Protein AF-A0A5N5KFZ5-F1 (afdb_monomer_lite)

Radius of gyration: 27.29 Å; chains: 1; bounding box: 68×42×76 Å

Secondary structure (DSSP, 8-state):
--SSSSTTSS-----GGG--TTS-----TT-EEE-----GGGTT-EEEEEEHHHH--SSTTHHHHHHHHHHHHHHHT-SEEEEEE-GGGT-B-------HHHHHHHHHHHHHHHHHHTTTT-TTEEEEEEES-GGGB-TTTTSTTSS---B--PPPPHHHHHHHHHHHHTTS-B-TT--HHHHHHHSTT--HHHHHHHHHHHHHHHHHTT-SSB-HHHHHHHT--S-SS-EEEEEEE--TT-SS-SEEEEEETTSEEEEEETTTTEEEEEEE--SS-EEEEEE-TTSSEEEEEETTTEEEEEETTTTEEEEEEE-SS---EEEE-TTSSEEEEEETTEEEEEETTT--EEEEEE-SS---EEEE-SS-EEEE-

Foldseek 3Di:
DPPPVVVPVPDPDDDPPPDDVPNDDDDDDQKWKQFPDDDPVCPVAAEAEAELQVLQDPDACSSLVVLVVSLVVCVVRWLYEYEYEAVVSLFFDDDPDPDPSVVRSPVNVVSNLVSQQVCLPPPSYHYMYMHNCPPGGDCSCDDPSHSPGIGGDDADDLVRLLVLLVVLCVVAAEDPPADSSVLSVVLPSDHSVLSNQLNVQQRVVCVLVVHRYRYNVSSVQSNPPQDPADWQEKDFADQPVDPDTQWIWTFGQCQKIWIFGVVVTGTDDIERWDNGGWQYKEAANVNQKMWTFGPNQKIWMAGPVVRYTPDIDHNVAGWNYKYAAPVNQWIWIFGFQKIFIAGNPPRHTPDMDGHPHGFPDWAHDPVDIDTDD

Organism: NCBI:txid2182728

pLDDT: mean 78.28, std 18.49, range [23.2, 96.44]

InterPro domains:
  IPR001680 WD40 repeat [PF00400] (223-261)
  IPR001680 WD40 repeat [SM00320] (217-261)
  IPR001680 WD40 repeat [SM00320] (264-303)
  IPR003959 ATPase, AAA-type, core [PF00004] (46-154)
  IPR003960 ATPase, AAA-type, conserved site [PS00674] (125-143)
  IPR015943 WD40/YVTN repeat-like-containing domain superfamily [G3DSA:2.130.10.10] (219-368)
  IPR027417 P-loop containing nucleoside triphosphate hydrolase [G3DSA:3.40.50.300] (34-156)
  IPR027417 P-loop containing nucleoside triphosphate hydrolase [SSF52540] (45-220)
  IPR036322 WD40-repeat-containing domain superfamily [SSF50978] (220-362)
  IPR041569 AAA ATPase, AAA+ lid domain [PF17862] (177-221)
  IPR050221 26S Proteasome Regulatory ATPase [PTHR23073] (45-222)

Sequence (373 aa):
MTSRLEKLKHNSKAESDQLKPGDLVGVSKDSYLILDTMPSEYDSCSTLKLAGPQLVQMFIGGGAKLVRDAFLLAKEKSPCIIFIDEIDAIGTKRFDSEVSGDREVQRTMLELLNQLDGFSSDDRIKVIAATNRADILDPALMRSGRLDRKIEFPHPSEEARARILQIHSRKMNVHPDVNFEELARSTDDFNGAQLKAVCVEAGMLALRRDATEVNHEDFNEGSLHQHTSSVTAVTFFTPPSLSFPRNLLSASADGSVCIFDTDPFVHLKTVLVHKKAVNDLSVHQSGKLALTVGRDECLAMLNLVRGRRSFYCRLGKEASLVKFDLGGERFFMVTEEKVGVHEAEDAKLVTEFECQKRVLSAAPGEVSFLLLS

Structure (mmCIF, N/CA/C/O backbone):
data_AF-A0A5N5KFZ5-F1
#
_entry.id   AF-A0A5N5KFZ5-F1
#
loop_
_atom_site.group_PDB
_atom_site.id
_atom_site.type_symbol
_atom_site.label_atom_id
_atom_site.label_alt_id
_atom_site.label_comp_id
_atom_site.label_asym_id
_atom_site.label_entity_id
_atom_site.label_seq_id
_atom_site.pdbx_PDB_ins_code
_atom_site.Cartn_x
_atom_site.Cartn_y
_atom_site.Cartn_z
_atom_site.occupancy
_atom_site.B_iso_or_equiv
_atom_site.auth_seq_id
_atom_site.auth_comp_id
_atom_site.auth_asym_id
_atom_site.auth_atom_id
_atom_site.pdbx_PDB_model_num
ATOM 1 N N . MET A 1 1 ? -33.120 -13.155 35.658 1.00 31.42 1 MET A N 1
ATOM 2 C CA . MET A 1 1 ? -32.272 -11.945 35.562 1.00 31.42 1 MET A CA 1
ATOM 3 C C . MET A 1 1 ? -30.818 -12.177 35.999 1.00 31.42 1 MET A C 1
ATOM 5 O O . MET A 1 1 ? -30.009 -11.282 35.836 1.00 31.42 1 MET A O 1
ATOM 9 N N . THR A 1 2 ? -30.446 -13.387 36.440 1.00 25.61 2 THR A N 1
ATOM 10 C CA . THR A 1 2 ? -29.075 -13.733 36.877 1.00 25.61 2 THR A CA 1
ATOM 11 C C . THR A 1 2 ? -28.367 -14.796 36.022 1.00 25.61 2 THR A C 1
ATOM 13 O O . THR A 1 2 ? -27.173 -14.978 36.186 1.00 25.61 2 THR A O 1
ATOM 16 N N . SER A 1 3 ? -29.026 -15.452 35.054 1.00 23.20 3 SER A N 1
ATOM 17 C CA . SER A 1 3 ? -28.402 -16.548 34.276 1.00 23.20 3 SER A CA 1
ATOM 18 C C . SER A 1 3 ? -27.878 -16.168 32.880 1.00 23.20 3 SER A C 1
ATOM 20 O O . SER A 1 3 ? -27.339 -17.015 32.173 1.00 23.20 3 SER A O 1
ATOM 22 N N . ARG A 1 4 ? -28.030 -14.906 32.449 1.00 24.66 4 ARG A N 1
ATOM 23 C CA . ARG A 1 4 ? -27.513 -14.423 31.148 1.00 24.66 4 ARG A CA 1
ATOM 24 C C . ARG A 1 4 ? -26.146 -13.734 31.247 1.00 24.66 4 ARG A C 1
ATOM 26 O O . ARG A 1 4 ? -25.457 -13.645 30.240 1.00 24.66 4 ARG A O 1
ATOM 33 N N . LEU A 1 5 ? -25.741 -13.321 32.450 1.00 25.48 5 LEU A N 1
ATOM 34 C CA . LEU A 1 5 ? -24.479 -12.617 32.719 1.00 25.48 5 LEU A CA 1
ATOM 35 C C . LEU A 1 5 ? -23.248 -13.541 32.779 1.00 25.48 5 LEU A C 1
ATOM 37 O O . LEU A 1 5 ? -22.129 -13.068 32.616 1.00 25.48 5 LEU A O 1
ATOM 41 N N . GLU A 1 6 ? -23.422 -14.856 32.938 1.00 24.70 6 GLU A N 1
ATOM 42 C CA . GLU A 1 6 ? -22.290 -15.799 32.935 1.00 24.70 6 GLU A CA 1
ATOM 43 C C . GLU A 1 6 ? -21.834 -16.221 31.532 1.00 24.70 6 GLU A C 1
ATOM 45 O O . GLU A 1 6 ? -20.676 -16.589 31.355 1.00 24.70 6 GLU A O 1
ATOM 50 N N . LYS A 1 7 ? -22.684 -16.108 30.502 1.00 24.28 7 LYS A N 1
ATOM 51 C CA . LYS A 1 7 ? -22.336 -16.587 29.150 1.00 24.28 7 LYS A CA 1
ATOM 52 C C . LYS A 1 7 ? -21.391 -15.671 28.366 1.00 24.28 7 LYS A C 1
ATOM 54 O O . LYS A 1 7 ? -20.809 -16.119 27.387 1.00 24.28 7 LYS A O 1
ATOM 59 N N . LEU A 1 8 ? -21.190 -14.426 28.798 1.00 29.47 8 LEU A N 1
ATOM 60 C CA . LEU A 1 8 ? -20.321 -13.460 28.107 1.00 29.47 8 LEU A CA 1
ATOM 61 C C . LEU A 1 8 ? -18.900 -13.374 28.683 1.00 29.47 8 LEU A C 1
ATOM 63 O O . LEU A 1 8 ? -18.047 -12.716 28.100 1.00 29.47 8 LEU A O 1
ATOM 67 N N . LYS A 1 9 ? -18.598 -14.089 29.776 1.00 26.28 9 LYS A N 1
ATOM 68 C CA . LYS A 1 9 ? -17.233 -14.156 30.327 1.00 26.28 9 LYS A CA 1
ATOM 69 C C . LYS A 1 9 ? -16.280 -15.055 29.522 1.00 26.28 9 LYS A C 1
ATOM 71 O O . LYS A 1 9 ? -15.102 -15.101 29.868 1.00 26.28 9 LYS A O 1
ATOM 76 N N . HIS A 1 10 ? -16.745 -15.782 28.497 1.00 25.95 10 HIS A N 1
ATOM 77 C CA . HIS A 1 10 ? -15.963 -16.857 27.854 1.00 25.95 10 HIS A CA 1
ATOM 78 C C . HIS A 1 10 ? -15.874 -16.854 26.317 1.00 25.95 10 HIS A C 1
ATOM 80 O O . HIS A 1 10 ? -15.246 -17.760 25.782 1.00 25.95 10 HIS A O 1
ATOM 86 N N . ASN A 1 11 ? -16.391 -15.854 25.590 1.00 25.83 11 ASN A N 1
ATOM 87 C CA . ASN A 1 11 ? -16.228 -15.810 24.127 1.00 25.83 11 ASN A CA 1
ATOM 88 C C . ASN A 1 11 ? -15.327 -14.654 23.679 1.00 25.83 11 ASN A C 1
ATOM 90 O O . ASN A 1 11 ? -15.769 -13.532 23.465 1.00 25.83 11 ASN A O 1
ATOM 94 N N . SER A 1 12 ? -14.044 -14.964 23.500 1.00 31.03 12 SER A N 1
ATOM 95 C CA . SER A 1 12 ? -12.996 -14.114 22.919 1.00 31.03 12 SER A CA 1
ATOM 96 C C . SER A 1 12 ? -13.026 -14.056 21.381 1.00 31.03 12 SER A C 1
ATOM 98 O O . SER A 1 12 ? -11.994 -13.873 20.741 1.00 31.03 12 SER A O 1
ATOM 100 N N . LYS A 1 13 ? -14.202 -14.195 20.764 1.00 30.48 13 LYS A N 1
ATOM 101 C CA . LYS A 1 13 ? -14.414 -13.999 19.325 1.00 30.48 13 LYS A CA 1
ATOM 102 C C . LYS A 1 13 ? -15.769 -13.334 19.128 1.00 30.48 13 LYS A C 1
ATOM 104 O O . LYS A 1 13 ? -16.797 -13.959 19.371 1.00 30.48 13 LYS A O 1
ATOM 109 N N . ALA A 1 14 ? -15.770 -12.071 18.716 1.00 33.47 14 ALA A N 1
ATOM 110 C CA . ALA A 1 14 ? -16.964 -11.476 18.135 1.00 33.47 14 ALA A CA 1
ATOM 111 C C . ALA A 1 14 ? -17.195 -12.154 16.774 1.00 33.47 14 ALA A C 1
ATOM 113 O O . ALA A 1 14 ? -16.290 -12.178 15.939 1.00 33.47 14 ALA A O 1
ATOM 114 N N . GLU A 1 15 ? -18.362 -12.763 16.571 1.00 31.03 15 GLU A N 1
ATOM 115 C CA . GLU A 1 15 ? -18.743 -13.317 15.271 1.00 31.03 15 GLU A CA 1
ATOM 116 C C . GLU A 1 15 ? -19.028 -12.169 14.293 1.00 31.03 15 GLU A C 1
ATOM 118 O O . GLU A 1 15 ? -19.763 -11.231 14.600 1.00 31.03 15 GLU A O 1
ATOM 123 N N . SER A 1 16 ? -18.426 -12.255 13.105 1.00 37.56 16 SER A N 1
ATOM 124 C CA . SER A 1 16 ? -18.383 -11.222 12.058 1.00 37.56 16 SER A CA 1
ATOM 125 C C . SER A 1 16 ? -19.740 -10.771 11.509 1.00 37.56 16 SER A C 1
ATOM 127 O O . SER A 1 16 ? -19.810 -9.775 10.794 1.00 37.56 16 SER A O 1
ATOM 129 N N . ASP A 1 17 ? -20.812 -11.499 11.808 1.00 32.53 17 ASP A N 1
ATOM 130 C CA . ASP A 1 17 ? -22.103 -11.375 11.121 1.00 32.53 17 ASP A CA 1
ATOM 131 C C . ASP A 1 17 ? -23.036 -10.323 11.747 1.00 32.53 17 ASP A C 1
ATOM 133 O O . ASP A 1 17 ? -24.179 -10.169 11.321 1.00 32.53 17 ASP A O 1
ATOM 137 N N . GLN A 1 18 ? -22.556 -9.574 12.745 1.00 35.31 18 GLN A N 1
ATOM 138 C CA . GLN A 1 18 ? -23.347 -8.574 13.476 1.00 35.31 18 GLN A CA 1
ATOM 139 C C . GLN A 1 18 ? -22.927 -7.115 13.227 1.00 35.31 18 GLN A C 1
ATOM 141 O O . GLN A 1 18 ? -23.526 -6.214 13.808 1.00 35.31 18 GLN A O 1
ATOM 146 N N . LEU A 1 19 ? -21.938 -6.857 12.365 1.00 36.22 19 LEU A N 1
ATOM 147 C CA . LEU A 1 19 ? -21.456 -5.498 12.080 1.00 36.22 19 LEU A CA 1
ATOM 148 C C . LEU A 1 19 ? -22.312 -4.811 11.002 1.00 36.22 19 LEU A C 1
ATOM 150 O O . LEU A 1 19 ? -22.473 -5.347 9.901 1.00 36.22 19 LEU A O 1
ATOM 154 N N . LYS A 1 20 ? -22.835 -3.607 11.282 1.00 30.42 20 LYS A N 1
ATOM 155 C CA . LYS A 1 20 ? -23.528 -2.771 10.287 1.00 30.42 20 LYS A CA 1
ATOM 156 C C . LYS A 1 20 ? -22.581 -1.717 9.690 1.00 30.42 20 LYS A C 1
ATOM 158 O O . LYS A 1 20 ? -21.599 -1.323 10.322 1.00 30.42 20 LYS A O 1
ATOM 163 N N . PRO A 1 21 ? -22.853 -1.217 8.467 1.00 28.95 21 PRO A N 1
ATOM 164 C CA . PRO A 1 21 ? -22.094 -0.107 7.893 1.00 28.95 21 PRO A CA 1
ATOM 165 C C . PRO A 1 21 ? -22.248 1.157 8.758 1.00 28.95 21 PRO A C 1
ATOM 167 O O . PRO A 1 21 ? -23.300 1.789 8.736 1.00 28.95 21 PRO A O 1
ATOM 170 N N . GLY A 1 22 ? -21.204 1.504 9.516 1.00 33.66 22 GLY A N 1
ATOM 171 C CA . GLY A 1 22 ? -21.198 2.613 10.482 1.00 33.66 22 GLY A CA 1
ATOM 172 C C . GLY A 1 22 ? -20.482 2.281 11.797 1.00 33.66 22 GLY A C 1
ATOM 173 O O . GLY A 1 22 ? -19.905 3.175 12.411 1.00 33.66 22 GLY A O 1
ATOM 174 N N . ASP A 1 23 ? -20.400 0.998 12.157 1.00 34.94 23 ASP A N 1
ATOM 175 C CA . ASP A 1 23 ? -19.977 0.529 13.489 1.00 34.94 23 ASP A CA 1
ATOM 176 C C . ASP A 1 23 ? -18.445 0.440 13.677 1.00 34.94 23 ASP A C 1
ATOM 178 O O . ASP A 1 23 ? -17.953 -0.482 14.311 1.00 34.94 23 ASP A O 1
ATOM 182 N N . LEU A 1 24 ? -17.687 1.419 13.163 1.00 31.41 24 LEU A N 1
ATOM 183 C CA . LEU A 1 24 ? -16.210 1.486 13.059 1.00 31.41 24 LEU A CA 1
ATOM 184 C C . LEU A 1 24 ? -15.642 0.846 11.785 1.00 31.41 24 LEU A C 1
ATOM 186 O O . LEU A 1 24 ? -15.171 -0.287 11.759 1.00 31.41 24 LEU A O 1
ATOM 190 N N . VAL A 1 25 ? -15.585 1.652 10.723 1.00 27.64 25 VAL A N 1
ATOM 191 C CA . VAL A 1 25 ? -14.731 1.389 9.558 1.00 27.64 25 VAL A CA 1
ATOM 192 C C . VAL A 1 25 ? -13.484 2.264 9.678 1.00 27.64 25 VAL A C 1
ATOM 194 O O . VAL A 1 25 ? -13.415 3.360 9.127 1.00 27.64 25 VAL A O 1
ATOM 197 N N . GLY A 1 26 ? -12.504 1.790 10.444 1.00 30.48 26 GLY A N 1
ATOM 198 C CA . GLY A 1 26 ? -11.130 2.275 10.364 1.00 30.48 26 GLY A CA 1
ATOM 199 C C . GLY A 1 26 ? -10.380 1.424 9.347 1.00 30.48 26 GLY A C 1
ATOM 200 O O . GLY A 1 26 ? -10.061 0.277 9.635 1.00 30.48 26 GLY A O 1
ATOM 201 N N . VAL A 1 27 ? -10.131 1.955 8.148 1.00 26.75 27 VAL A N 1
ATOM 202 C CA . VAL A 1 27 ? -9.209 1.330 7.190 1.00 26.75 27 VAL A CA 1
ATOM 203 C C . VAL A 1 27 ? -7.861 2.018 7.364 1.00 26.75 27 VAL A C 1
ATOM 205 O O . VAL A 1 27 ? -7.577 3.008 6.695 1.00 26.75 27 VAL A O 1
ATOM 208 N N . SER A 1 28 ? -7.056 1.529 8.302 1.00 30.75 28 SER A N 1
ATOM 209 C CA . SER A 1 28 ? -5.622 1.809 8.326 1.00 30.75 28 SER A CA 1
ATOM 210 C C . SER A 1 28 ? -4.888 0.536 7.916 1.00 30.75 28 SER A C 1
ATOM 212 O O . SER A 1 28 ? -5.302 -0.578 8.243 1.00 30.75 28 SER A O 1
ATOM 214 N N . LYS A 1 29 ? -3.841 0.714 7.107 1.00 40.47 29 LYS A N 1
ATOM 215 C CA . LYS A 1 29 ? -2.905 -0.350 6.748 1.00 40.47 29 LYS A CA 1
ATOM 216 C C . LYS A 1 29 ? -2.255 -0.820 8.055 1.00 40.47 29 LYS A C 1
ATOM 218 O O . LYS A 1 29 ? -1.574 -0.034 8.698 1.00 40.47 29 LYS A O 1
ATOM 223 N N . ASP A 1 30 ? -2.515 -2.068 8.430 1.00 36.97 30 ASP A N 1
ATOM 224 C CA . ASP A 1 30 ? -1.865 -2.795 9.531 1.00 36.97 30 ASP A CA 1
ATOM 225 C C . ASP A 1 30 ? -2.147 -2.302 10.970 1.00 36.97 30 ASP A C 1
ATOM 227 O O . ASP A 1 30 ? -1.285 -2.394 11.844 1.00 36.97 30 ASP A O 1
ATOM 231 N N . SER A 1 31 ? -3.357 -1.811 11.262 1.00 37.62 31 SER A N 1
ATOM 232 C CA . SER A 1 31 ? -3.692 -1.253 12.591 1.00 37.62 31 SER A CA 1
ATOM 233 C C . SER A 1 31 ? -4.362 -2.224 13.568 1.00 37.62 31 SER A C 1
ATOM 235 O O . SER A 1 31 ? -5.426 -2.768 13.283 1.00 37.62 31 SER A O 1
ATOM 237 N N . TYR A 1 32 ? -3.815 -2.295 14.783 1.00 36.25 32 TYR A N 1
ATOM 238 C CA . TYR A 1 32 ? -4.439 -2.816 16.004 1.00 36.25 32 TYR A CA 1
ATOM 239 C C . TYR A 1 32 ? -5.509 -1.831 16.524 1.00 36.25 32 TYR A C 1
ATOM 241 O O . TYR A 1 32 ? -5.258 -0.624 16.560 1.00 36.25 32 TYR A O 1
ATOM 249 N N . LEU A 1 33 ? -6.667 -2.319 16.994 1.00 41.47 33 LEU A N 1
ATOM 250 C CA . LEU A 1 33 ? -7.695 -1.516 17.683 1.00 41.47 33 LEU A CA 1
ATOM 251 C C . LEU A 1 33 ? -7.737 -1.960 19.146 1.00 41.47 33 LEU A C 1
ATOM 253 O O . LEU A 1 33 ? -7.986 -3.115 19.451 1.00 41.47 33 LEU A O 1
ATOM 257 N N . ILE A 1 34 ? -7.511 -1.072 20.094 1.00 34.31 34 ILE A N 1
ATOM 258 C CA . ILE A 1 34 ? -7.582 -1.407 21.520 1.00 34.31 34 ILE A CA 1
ATOM 259 C C . ILE A 1 34 ? -8.971 -0.956 22.004 1.00 34.31 34 ILE A C 1
ATOM 261 O O . ILE A 1 34 ? -9.228 0.246 22.065 1.00 34.31 34 ILE A O 1
ATOM 265 N N . LEU A 1 35 ? -9.895 -1.899 22.268 1.00 40.53 35 LEU A N 1
ATOM 266 C CA . LEU A 1 35 ? -11.286 -1.609 22.683 1.00 40.53 35 LEU A CA 1
ATOM 267 C C . LEU A 1 35 ? -11.603 -2.119 24.091 1.00 40.53 35 LEU A C 1
ATOM 269 O O . LEU A 1 35 ? -11.567 -3.324 24.315 1.00 40.53 35 LEU A O 1
ATOM 273 N N . ASP A 1 36 ? -12.110 -1.251 24.970 1.00 34.75 36 ASP A N 1
ATOM 274 C CA . ASP A 1 36 ? -12.673 -1.614 26.287 1.00 34.75 36 ASP A CA 1
ATOM 275 C C . ASP A 1 36 ? -14.155 -2.084 26.251 1.00 34.75 36 ASP A C 1
ATOM 277 O O . ASP A 1 36 ? -14.854 -2.049 27.257 1.00 34.75 36 ASP A O 1
ATOM 281 N N . THR A 1 37 ? -14.654 -2.597 25.115 1.00 35.22 37 THR A N 1
ATOM 282 C CA . THR A 1 37 ? -16.064 -3.009 24.855 1.00 35.22 37 THR A CA 1
ATOM 283 C C . THR A 1 37 ? -17.119 -1.887 24.890 1.00 35.22 37 THR A C 1
ATOM 285 O O . THR A 1 37 ? -17.134 -1.048 25.784 1.00 35.22 37 THR A O 1
ATOM 288 N N . MET A 1 38 ? -18.066 -1.901 23.937 1.00 39.53 38 MET A N 1
ATOM 289 C CA . MET A 1 38 ? -19.244 -1.019 23.962 1.00 39.53 38 MET A CA 1
ATOM 290 C C . MET A 1 38 ? -20.560 -1.809 23.887 1.00 39.53 38 MET A C 1
ATOM 292 O O . MET A 1 38 ? -20.770 -2.554 22.930 1.00 39.53 38 MET A O 1
ATOM 296 N N . PRO A 1 39 ? -21.451 -1.655 24.882 1.00 42.44 39 PRO A N 1
ATOM 297 C CA . PRO A 1 39 ? -22.847 -2.081 24.804 1.00 42.44 39 PRO A CA 1
ATOM 298 C C . PRO A 1 39 ? -23.654 -1.289 23.764 1.00 42.44 39 PRO A C 1
ATOM 300 O O . PRO A 1 39 ? -23.315 -0.159 23.417 1.00 42.44 39 PRO A O 1
ATOM 303 N N . SER A 1 40 ? -24.801 -1.841 23.358 1.00 45.78 40 SER A N 1
ATOM 304 C CA . SER A 1 40 ? -25.786 -1.232 22.443 1.00 45.78 40 SER A CA 1
ATOM 305 C C . SER A 1 40 ? -26.385 0.103 22.918 1.00 45.78 40 SER A C 1
ATOM 307 O O . SER A 1 40 ? -27.103 0.758 22.174 1.00 45.78 40 SER A O 1
ATOM 309 N N . GLU A 1 41 ? -26.103 0.517 24.152 1.00 48.38 41 GLU A N 1
ATOM 310 C CA . GLU A 1 41 ? -26.528 1.799 24.728 1.00 48.38 41 GLU A CA 1
ATOM 311 C C . GLU A 1 41 ? -25.690 2.997 24.231 1.00 48.38 41 GLU A C 1
ATOM 313 O O . GLU A 1 41 ? -26.067 4.143 24.464 1.00 48.38 41 GLU A O 1
ATOM 318 N N . TYR A 1 42 ? -24.571 2.750 23.534 1.00 50.44 42 TYR A N 1
ATOM 319 C CA . TYR A 1 42 ? -23.627 3.780 23.075 1.00 50.44 42 TYR A CA 1
ATOM 320 C C . TYR A 1 42 ? -23.785 4.200 21.599 1.00 50.44 42 TYR A C 1
ATOM 322 O O . TYR A 1 42 ? -22.998 5.012 21.118 1.00 50.44 42 TYR A O 1
ATOM 330 N N . ASP A 1 43 ? -24.816 3.724 20.892 1.00 46.97 43 ASP A N 1
ATOM 331 C CA . ASP A 1 43 ? -25.087 4.064 19.477 1.00 46.97 43 ASP A CA 1
ATOM 332 C C . ASP A 1 43 ? -25.439 5.564 19.277 1.00 46.97 43 ASP A C 1
ATOM 334 O O . ASP A 1 43 ? -25.294 6.129 18.197 1.00 46.97 43 ASP A O 1
ATOM 338 N N . SER A 1 44 ? -25.853 6.254 20.350 1.00 54.91 44 SER A N 1
ATOM 339 C CA . SER A 1 44 ? -26.172 7.695 20.376 1.00 54.91 44 SER A CA 1
ATOM 340 C C . SER A 1 44 ? -25.147 8.553 21.138 1.00 54.91 44 SER A C 1
ATOM 342 O O . SER A 1 44 ? -25.464 9.657 21.584 1.00 54.91 44 SER A O 1
ATOM 344 N N . CYS A 1 45 ? -23.939 8.034 21.359 1.00 65.69 45 CYS A N 1
ATOM 345 C CA . CYS A 1 45 ? -22.885 8.667 22.150 1.00 65.69 45 CYS A CA 1
ATOM 346 C C . CYS A 1 45 ? -22.097 9.711 21.336 1.00 65.69 45 CYS A C 1
ATOM 348 O O . CYS A 1 45 ? -21.839 9.521 20.147 1.00 65.69 45 CYS A O 1
ATOM 350 N N . SER A 1 46 ? -21.669 10.811 21.966 1.00 74.81 46 SER A N 1
ATOM 351 C CA . SER A 1 46 ? -20.794 11.780 21.291 1.00 74.81 46 SER A CA 1
ATOM 352 C C . SER A 1 46 ? -19.410 11.172 21.054 1.00 74.81 46 SER A C 1
ATOM 354 O O . SER A 1 46 ? -18.800 10.630 21.970 1.00 74.81 46 SER A O 1
ATOM 356 N N . THR A 1 47 ? -18.875 11.291 19.839 1.00 78.56 47 THR A N 1
ATOM 357 C CA . THR A 1 47 ? -17.522 10.815 19.509 1.00 78.56 47 THR A CA 1
ATOM 358 C C . THR A 1 47 ? -16.559 11.984 19.333 1.00 78.56 47 THR A C 1
ATOM 360 O O . THR A 1 47 ? -16.805 12.875 18.516 1.00 78.56 47 THR A O 1
ATOM 363 N N . LEU A 1 48 ? -15.437 11.966 20.048 1.00 84.50 48 LEU A N 1
ATOM 364 C CA . LEU A 1 48 ? -14.325 12.897 19.870 1.00 84.50 48 LEU A CA 1
ATOM 365 C C . LEU A 1 48 ? -13.151 12.161 19.228 1.00 84.50 48 LEU A C 1
ATOM 367 O O . LEU A 1 48 ? -12.650 11.191 19.789 1.00 84.50 48 LEU A O 1
ATOM 371 N N . LYS A 1 49 ? -12.705 12.626 18.058 1.00 85.31 49 LYS A N 1
ATOM 372 C CA . LYS A 1 49 ? -11.545 12.064 17.358 1.00 85.31 49 LYS A CA 1
ATOM 373 C C . LYS A 1 49 ? -10.306 12.923 17.607 1.00 85.31 49 LYS A C 1
ATOM 375 O O . LYS A 1 49 ? -10.339 14.130 17.386 1.00 85.31 49 LYS A O 1
ATOM 380 N N . LEU A 1 50 ? -9.218 12.279 18.009 1.00 85.94 50 LEU A N 1
ATOM 381 C CA . LEU A 1 50 ? -7.877 12.841 18.123 1.00 85.94 50 LEU A CA 1
ATOM 382 C C . LEU A 1 50 ? -6.939 12.038 17.223 1.00 85.94 50 LEU A C 1
ATOM 384 O O . LEU A 1 50 ? -6.942 10.813 17.270 1.00 85.94 50 LEU A O 1
ATOM 388 N N . ALA A 1 51 ? -6.130 12.711 16.411 1.00 86.25 51 ALA A N 1
ATOM 389 C CA . ALA A 1 51 ? -5.052 12.053 15.679 1.00 86.25 51 ALA A CA 1
ATOM 390 C C . ALA A 1 51 ? -3.733 12.255 16.434 1.00 86.25 51 ALA A C 1
ATOM 392 O O . ALA A 1 51 ? -3.376 13.388 16.757 1.00 86.25 51 ALA A O 1
ATOM 393 N N . GLY A 1 52 ? -2.995 11.178 16.693 1.00 85.56 52 GLY A N 1
ATOM 394 C CA . GLY A 1 52 ? -1.703 11.190 17.376 1.00 85.56 52 GLY A CA 1
ATOM 395 C C . GLY A 1 52 ? -0.718 12.214 16.801 1.00 85.56 52 GLY A C 1
ATOM 396 O O . GLY A 1 52 ? -0.186 13.010 17.576 1.00 85.56 52 GLY A O 1
ATOM 397 N N . PRO A 1 53 ? -0.542 12.316 15.468 1.00 86.31 53 PRO A N 1
ATOM 398 C CA . PRO A 1 53 ? 0.320 13.336 14.870 1.00 86.31 53 PRO A CA 1
ATOM 399 C C . PRO A 1 53 ? -0.087 14.779 15.189 1.00 86.31 53 PRO A C 1
ATOM 401 O O . PRO A 1 53 ? 0.771 15.651 15.255 1.00 86.31 53 PRO A O 1
ATOM 404 N N . GLN A 1 54 ? -1.375 15.057 15.425 1.00 86.06 54 GLN A N 1
ATOM 405 C CA . GLN A 1 54 ? -1.833 16.404 15.798 1.00 86.06 54 GLN A CA 1
ATOM 406 C C . GLN A 1 54 ? -1.418 16.784 17.225 1.00 86.06 54 GLN A C 1
ATOM 408 O O . GLN A 1 54 ? -1.344 17.970 17.552 1.00 86.06 54 GLN A O 1
ATOM 413 N N . LEU A 1 55 ? -1.133 15.795 18.072 1.00 85.44 55 LEU A N 1
ATOM 414 C CA . LEU A 1 55 ? -0.667 16.002 19.441 1.00 85.44 55 LEU A CA 1
ATOM 415 C C . LEU A 1 55 ? 0.833 16.334 19.499 1.00 85.44 55 LEU A C 1
ATOM 417 O O . LEU A 1 55 ? 1.305 16.837 20.519 1.00 85.44 55 LEU A O 1
ATOM 421 N N . VAL A 1 56 ? 1.572 16.122 18.405 1.00 85.06 56 VAL A N 1
ATOM 422 C CA . VAL A 1 56 ? 2.978 16.517 18.269 1.00 85.06 56 VAL A CA 1
ATOM 423 C C . VAL A 1 56 ? 3.043 18.002 17.900 1.00 85.06 56 VAL A C 1
ATOM 425 O O . VAL A 1 56 ? 2.733 18.398 16.779 1.00 85.06 56 VAL A O 1
ATOM 428 N N . GLN A 1 57 ? 3.425 18.848 18.858 1.00 81.06 57 GLN A N 1
ATOM 429 C CA . GLN A 1 57 ? 3.469 20.306 18.702 1.00 81.06 57 GLN A CA 1
ATOM 430 C C . GLN A 1 57 ? 4.887 20.846 18.907 1.00 81.06 57 GLN A C 1
ATOM 432 O O . GLN A 1 57 ? 5.639 20.344 19.736 1.00 81.06 57 GLN A O 1
ATOM 437 N N . MET A 1 58 ? 5.248 21.909 18.177 1.00 77.88 58 MET A N 1
ATOM 438 C CA . MET A 1 58 ? 6.539 22.598 18.362 1.00 77.88 58 MET A CA 1
ATOM 439 C C . MET A 1 58 ? 6.535 23.528 19.584 1.00 77.88 58 MET A C 1
ATOM 441 O O . MET A 1 58 ? 7.587 23.843 20.138 1.00 77.88 58 MET A O 1
ATOM 445 N N . PHE A 1 59 ? 5.352 23.994 19.993 1.00 80.00 59 PHE A N 1
ATOM 446 C CA . PHE A 1 59 ? 5.186 24.881 21.139 1.00 80.00 59 PHE A CA 1
ATOM 447 C C . PHE A 1 59 ? 5.110 24.083 22.439 1.00 80.00 59 PHE A C 1
ATOM 449 O O . PHE A 1 59 ? 4.313 23.153 22.563 1.00 80.00 59 PHE A O 1
ATOM 456 N N . ILE A 1 60 ? 5.898 24.506 23.427 1.00 79.94 60 ILE A N 1
ATOM 457 C CA . ILE A 1 60 ? 5.976 23.865 24.743 1.00 79.94 60 ILE A CA 1
ATOM 458 C C . ILE A 1 60 ? 4.593 23.843 25.409 1.00 79.94 60 ILE A C 1
ATOM 460 O O . ILE A 1 60 ? 3.978 24.887 25.629 1.00 79.94 60 ILE A O 1
ATOM 464 N N . GLY A 1 61 ? 4.131 22.653 25.789 1.00 83.25 61 GLY A N 1
ATOM 465 C CA . GLY A 1 61 ? 2.849 22.414 26.448 1.00 83.25 61 GLY A CA 1
ATOM 466 C C . GLY A 1 61 ? 1.625 22.443 25.530 1.00 83.25 61 GLY A C 1
ATOM 467 O O . GLY A 1 61 ? 0.507 22.310 26.039 1.00 83.25 61 GLY A O 1
ATOM 468 N N . GLY A 1 62 ? 1.803 22.614 24.215 1.00 87.25 62 GLY A N 1
ATOM 469 C CA . GLY A 1 62 ? 0.707 22.643 23.246 1.00 87.25 62 GLY A CA 1
ATOM 470 C C . GLY A 1 62 ? -0.026 21.304 23.167 1.00 87.25 62 GLY A C 1
ATOM 471 O O . GLY A 1 62 ? -1.253 21.271 23.275 1.00 87.25 62 GLY A O 1
ATOM 472 N N . GLY A 1 63 ? 0.723 20.200 23.075 1.00 88.81 63 GLY A N 1
ATOM 473 C CA . GLY A 1 63 ? 0.145 18.855 23.012 1.00 88.81 63 GLY A CA 1
ATOM 474 C C . GLY A 1 63 ? -0.577 18.485 24.308 1.00 88.81 63 GLY A C 1
ATOM 475 O O . GLY A 1 63 ? -1.738 18.079 24.291 1.00 88.81 63 GLY A O 1
ATOM 476 N N . ALA A 1 64 ? 0.052 18.741 25.459 1.00 90.56 64 ALA A N 1
ATOM 477 C CA . ALA A 1 64 ? -0.561 18.499 26.766 1.00 90.56 64 ALA A CA 1
ATOM 478 C C . ALA A 1 64 ? -1.852 19.316 26.987 1.00 90.56 64 ALA A C 1
ATOM 480 O O . ALA A 1 64 ? -2.798 18.834 27.608 1.00 90.56 64 ALA A O 1
ATOM 481 N N . LYS A 1 65 ? -1.926 20.556 26.480 1.00 92.50 65 LYS A N 1
ATOM 482 C CA . LYS A 1 65 ? -3.159 21.352 26.549 1.00 92.50 65 LYS A CA 1
ATOM 483 C C . LYS A 1 65 ? -4.281 20.723 25.720 1.00 92.50 65 LYS A C 1
ATOM 485 O O . LYS A 1 65 ? -5.377 20.574 26.245 1.00 92.50 65 LYS A O 1
ATOM 490 N N . LEU A 1 66 ? 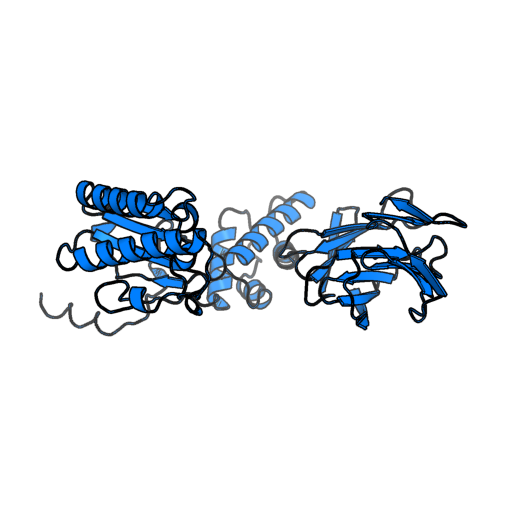-3.997 20.309 24.484 1.00 91.69 66 LEU A N 1
ATOM 491 C CA . LEU A 1 66 ? -4.984 19.655 23.616 1.00 91.69 66 LEU A CA 1
ATOM 492 C C . LEU A 1 66 ? -5.561 18.387 24.248 1.00 91.69 66 LEU A C 1
ATOM 494 O O . LEU A 1 66 ? -6.770 18.176 24.194 1.00 91.69 66 LEU A O 1
ATOM 498 N N . VAL A 1 67 ? -4.714 17.578 24.892 1.00 92.00 67 VAL A N 1
ATOM 499 C CA . VAL A 1 67 ? -5.159 16.392 25.635 1.00 92.00 67 VAL A CA 1
ATOM 500 C C . VAL A 1 67 ? -6.146 16.792 26.737 1.00 92.00 67 VAL A C 1
ATOM 502 O O . VAL A 1 67 ? -7.256 16.265 26.777 1.00 92.00 67 VAL A O 1
ATOM 505 N N . ARG A 1 68 ? -5.804 17.768 27.589 1.00 91.56 68 ARG A N 1
ATOM 506 C CA . ARG A 1 68 ? -6.711 18.239 28.653 1.00 91.56 68 ARG A CA 1
ATOM 507 C C . ARG A 1 68 ? -8.033 18.766 28.108 1.00 91.56 68 ARG A C 1
ATOM 509 O O . ARG A 1 68 ? -9.085 18.380 28.610 1.00 91.56 68 ARG A O 1
ATOM 516 N N . ASP A 1 69 ? -7.979 19.607 27.081 1.00 92.31 69 ASP A N 1
ATOM 517 C CA . ASP A 1 69 ? -9.166 20.216 26.480 1.00 92.31 69 ASP A CA 1
ATOM 518 C C . ASP A 1 69 ? -10.089 19.139 25.877 1.00 92.31 69 ASP A C 1
ATOM 520 O O . ASP A 1 69 ? -11.307 19.201 26.044 1.00 92.31 69 ASP A O 1
ATOM 524 N N . ALA A 1 70 ? -9.526 18.095 25.256 1.00 90.38 70 ALA A N 1
ATOM 525 C CA . ALA A 1 70 ? -10.300 16.981 24.712 1.00 90.38 70 ALA A CA 1
ATOM 526 C C . ALA A 1 70 ? -11.009 16.158 25.799 1.00 90.38 70 ALA A C 1
ATOM 528 O O . ALA A 1 70 ? -12.184 15.823 25.652 1.00 90.38 70 ALA A O 1
ATOM 529 N N . PHE A 1 71 ? -10.327 15.863 26.909 1.00 89.56 71 PHE A N 1
ATOM 530 C CA . PHE A 1 71 ? -10.930 15.142 28.033 1.00 89.56 71 PHE A CA 1
ATOM 531 C C . PHE A 1 71 ? -11.964 15.983 28.793 1.00 89.56 71 PHE A C 1
ATOM 533 O O . PHE A 1 71 ? -12.968 15.441 29.257 1.00 89.56 71 PHE A O 1
ATOM 540 N N . LEU A 1 72 ? -11.769 17.300 28.896 1.00 90.38 72 LEU A N 1
ATOM 541 C CA . LEU A 1 72 ? -12.780 18.214 29.435 1.00 90.38 72 LEU A CA 1
ATOM 542 C C . LEU A 1 72 ? -14.031 18.233 28.552 1.00 90.38 72 LEU A C 1
ATOM 544 O O . LEU A 1 72 ? -15.137 18.048 29.056 1.00 90.38 72 LEU A O 1
ATOM 548 N N . LEU A 1 73 ? -13.856 18.345 27.235 1.00 90.44 73 LEU A N 1
ATOM 549 C CA . LEU A 1 73 ? -14.963 18.305 26.284 1.00 90.44 73 LEU A CA 1
ATOM 550 C C . LEU A 1 73 ? -15.707 16.959 26.318 1.00 90.44 73 LEU A C 1
ATOM 552 O O . LEU A 1 73 ? -16.929 16.928 26.192 1.00 90.44 73 LEU A O 1
ATOM 556 N N . ALA A 1 74 ? -14.993 15.847 26.517 1.00 87.19 74 ALA A N 1
ATOM 557 C CA . ALA A 1 74 ? -15.606 14.529 26.677 1.00 87.19 74 ALA A CA 1
ATOM 558 C C . ALA A 1 74 ? -16.479 14.443 27.937 1.00 87.19 74 ALA A C 1
ATOM 560 O O . ALA A 1 74 ? -17.548 13.837 27.901 1.00 87.19 74 ALA A O 1
ATOM 561 N N . LYS A 1 75 ? -16.050 15.081 29.036 1.00 86.62 75 LYS A N 1
ATOM 562 C CA . LYS A 1 75 ? -16.835 15.182 30.276 1.00 86.62 75 LYS A CA 1
ATOM 563 C C . LYS A 1 75 ? -18.099 16.010 30.083 1.00 86.62 75 LYS A C 1
ATOM 565 O O . LYS A 1 75 ? -19.164 15.587 30.522 1.00 86.62 75 LYS A O 1
ATOM 570 N N . GLU A 1 76 ? -18.002 17.143 29.392 1.00 89.19 76 GLU A N 1
ATOM 571 C CA . GLU A 1 76 ? -19.166 17.979 29.064 1.00 89.19 76 GLU A CA 1
ATOM 572 C C . GLU A 1 76 ? -20.170 17.252 28.161 1.00 89.19 76 GLU A C 1
ATOM 574 O O . GLU A 1 76 ? -21.378 17.437 28.300 1.00 89.19 76 GLU A O 1
ATOM 579 N N . LYS A 1 77 ? -19.676 16.401 27.256 1.00 86.25 77 LYS A N 1
ATOM 580 C CA . LYS A 1 77 ? -20.482 15.634 26.298 1.00 86.25 77 LYS A CA 1
ATOM 581 C C . LYS A 1 77 ? -20.822 14.213 26.757 1.00 86.25 77 LYS A C 1
ATOM 583 O O . LYS A 1 77 ? -21.228 13.408 25.928 1.00 86.25 77 LYS A O 1
ATOM 588 N N . SER A 1 78 ? -20.644 13.892 28.039 1.00 81.88 78 SER A N 1
ATOM 589 C CA . SER A 1 78 ? -20.884 12.549 28.580 1.00 81.88 78 SER A CA 1
ATOM 590 C C . SER A 1 78 ? -22.349 12.100 28.377 1.00 81.88 78 SER A C 1
ATOM 592 O O . SER A 1 78 ? -23.257 12.879 28.684 1.00 81.88 78 SER A O 1
ATOM 594 N N . PRO A 1 79 ? -22.621 10.863 27.904 1.00 83.94 79 PRO A N 1
ATOM 595 C CA . PRO A 1 79 ? -21.662 9.806 27.562 1.00 83.94 79 PRO A CA 1
ATOM 596 C C . PRO A 1 79 ? -20.874 10.119 26.280 1.00 83.94 79 PRO A C 1
ATOM 598 O O . PRO A 1 79 ? -21.443 10.597 25.296 1.00 83.94 79 PRO A O 1
ATOM 601 N N . CYS A 1 80 ? -19.562 9.847 26.298 1.00 82.69 80 CYS A N 1
ATOM 602 C CA . CYS A 1 80 ? -18.646 10.199 25.205 1.00 82.69 80 CYS A CA 1
ATOM 603 C C . CYS A 1 80 ? -17.597 9.108 24.934 1.00 82.69 80 CYS A C 1
ATOM 605 O O . CYS A 1 80 ? -17.080 8.476 25.854 1.00 82.69 80 CYS A O 1
ATOM 607 N N . ILE A 1 81 ? -17.213 8.941 23.668 1.00 83.31 81 ILE A N 1
ATOM 608 C CA . ILE A 1 81 ? -16.084 8.097 23.257 1.00 83.31 81 ILE A CA 1
ATOM 609 C C . ILE A 1 81 ? -14.969 8.987 22.727 1.00 83.31 81 ILE A C 1
ATOM 611 O O . ILE A 1 81 ? -15.195 9.798 21.830 1.00 83.31 81 ILE A O 1
ATOM 615 N N . ILE A 1 82 ? -13.761 8.820 23.254 1.00 85.75 82 ILE A N 1
ATOM 616 C CA . ILE A 1 82 ? -12.550 9.432 22.711 1.00 85.75 82 ILE A CA 1
ATOM 617 C C . ILE A 1 82 ? -11.843 8.389 21.850 1.00 85.75 82 ILE A C 1
ATOM 619 O O . ILE A 1 82 ? -11.425 7.350 22.353 1.00 85.75 82 ILE A O 1
ATOM 623 N N . PHE A 1 83 ? -11.691 8.671 20.561 1.00 86.62 83 PHE A N 1
ATOM 624 C CA . PHE A 1 83 ? -10.947 7.845 19.618 1.00 86.62 83 PHE A CA 1
ATOM 625 C C . PHE A 1 83 ? -9.599 8.497 19.300 1.00 86.62 83 PHE A C 1
ATOM 627 O O . PHE A 1 83 ? -9.567 9.588 18.731 1.00 86.62 83 PHE A O 1
ATOM 634 N N . ILE A 1 84 ? -8.501 7.831 19.654 1.00 86.69 84 ILE A N 1
ATOM 635 C CA . ILE A 1 84 ? -7.125 8.269 19.406 1.00 86.69 84 ILE A CA 1
ATOM 636 C C . ILE A 1 84 ? -6.535 7.410 18.287 1.00 86.69 84 ILE A C 1
ATOM 638 O O . ILE A 1 84 ? -6.260 6.230 18.483 1.00 86.69 84 ILE A O 1
ATOM 642 N N . ASP A 1 85 ? -6.338 8.003 17.118 1.00 86.06 85 ASP A N 1
ATOM 643 C CA . ASP A 1 85 ? -5.712 7.355 15.961 1.00 86.06 85 ASP A CA 1
ATOM 644 C C . ASP A 1 85 ? -4.187 7.518 16.014 1.00 86.06 85 ASP A C 1
ATOM 646 O O . ASP A 1 85 ? -3.720 8.543 16.508 1.00 86.06 85 ASP A O 1
ATOM 650 N N . GLU A 1 86 ? -3.413 6.562 15.498 1.00 85.44 86 GLU A N 1
ATOM 651 C CA . GLU A 1 86 ? -1.938 6.634 15.430 1.00 85.44 86 GLU A CA 1
ATOM 652 C C . GLU A 1 86 ? -1.270 7.054 16.760 1.00 85.44 86 GLU A C 1
ATOM 654 O O . GLU A 1 86 ? -0.417 7.947 16.814 1.00 85.44 86 GLU A O 1
ATOM 659 N N . ILE A 1 87 ? -1.671 6.429 17.876 1.00 86.38 87 ILE A N 1
ATOM 660 C CA . ILE A 1 87 ? -1.153 6.778 19.214 1.00 86.38 87 ILE A CA 1
ATOM 661 C C . ILE A 1 87 ? 0.370 6.583 19.328 1.00 86.38 87 ILE A C 1
ATOM 663 O O . ILE A 1 87 ? 1.013 7.219 20.163 1.00 86.38 87 ILE A O 1
ATOM 667 N N . ASP A 1 88 ? 0.976 5.767 18.464 1.00 86.50 88 ASP A N 1
ATOM 668 C CA . ASP A 1 88 ? 2.426 5.601 18.360 1.00 86.50 88 ASP A CA 1
ATOM 669 C C . ASP A 1 88 ? 3.166 6.886 17.977 1.00 86.50 88 ASP A C 1
ATOM 671 O O . ASP A 1 88 ? 4.348 6.990 18.280 1.00 86.50 88 ASP A O 1
ATOM 675 N N . ALA A 1 89 ? 2.491 7.904 17.438 1.00 87.12 89 ALA A N 1
ATOM 676 C CA . ALA A 1 89 ? 3.094 9.221 17.225 1.00 87.12 89 ALA A CA 1
ATOM 677 C C . ALA A 1 89 ? 3.529 9.909 18.533 1.00 87.12 89 ALA A C 1
ATOM 679 O O . ALA A 1 89 ? 4.481 10.688 18.530 1.00 87.12 89 ALA A O 1
ATOM 680 N N . ILE A 1 90 ? 2.842 9.630 19.650 1.00 87.56 90 ILE A N 1
ATOM 681 C CA . ILE A 1 90 ? 3.172 10.191 20.972 1.00 87.56 90 ILE A CA 1
ATOM 682 C C . ILE A 1 90 ? 3.519 9.143 22.030 1.00 87.56 90 ILE A C 1
ATOM 684 O O . ILE A 1 90 ? 4.007 9.488 23.102 1.00 87.56 90 ILE A O 1
ATOM 688 N N . GLY A 1 91 ? 3.249 7.871 21.753 1.00 82.81 91 GLY A N 1
ATOM 689 C CA . GLY A 1 91 ? 3.335 6.778 22.712 1.00 82.81 91 GLY A CA 1
ATOM 690 C C . GLY A 1 91 ? 4.604 5.939 22.617 1.00 82.81 91 GLY A C 1
ATOM 691 O O . GLY A 1 91 ? 4.602 4.833 23.146 1.00 82.81 91 GLY A O 1
ATOM 692 N N . THR A 1 92 ? 5.657 6.379 21.925 1.00 83.06 92 THR A N 1
ATOM 693 C CA . THR A 1 92 ? 6.875 5.572 21.736 1.00 83.06 92 THR A CA 1
ATOM 694 C C . THR A 1 92 ? 7.689 5.401 23.020 1.00 83.06 92 THR A C 1
ATOM 696 O O . THR A 1 92 ? 7.821 6.334 23.814 1.00 83.06 92 THR A O 1
ATOM 699 N N . LYS A 1 93 ? 8.326 4.234 23.187 1.00 73.25 93 LYS A N 1
ATOM 700 C CA . LYS A 1 93 ? 9.314 3.967 24.243 1.00 73.25 93 LYS A CA 1
ATOM 701 C C . LYS A 1 93 ? 10.396 5.046 24.268 1.00 73.25 93 LYS A C 1
ATOM 703 O O . LYS A 1 93 ? 10.863 5.510 23.232 1.00 73.25 93 LYS A O 1
ATOM 708 N N . ARG A 1 94 ? 10.809 5.400 25.484 1.00 67.06 94 ARG A N 1
ATOM 709 C CA . ARG A 1 94 ? 11.866 6.378 25.761 1.00 67.06 94 ARG A CA 1
ATOM 710 C C . ARG A 1 94 ? 13.149 5.987 25.025 1.00 67.06 94 ARG A C 1
ATOM 712 O O . ARG A 1 94 ? 13.741 4.959 25.346 1.00 67.06 94 ARG A O 1
ATOM 719 N N . PHE A 1 95 ? 13.582 6.821 24.090 1.00 58.88 95 PHE A N 1
ATOM 720 C CA . PHE A 1 95 ? 14.965 6.846 23.635 1.00 58.88 95 PHE A CA 1
ATOM 721 C C . PHE A 1 95 ? 15.663 8.018 24.322 1.00 58.88 95 PHE A C 1
ATOM 723 O O . PHE A 1 95 ? 15.060 9.067 24.545 1.00 58.88 95 PHE A O 1
ATOM 730 N N . ASP A 1 96 ? 16.912 7.799 24.719 1.00 55.72 96 ASP A N 1
ATOM 731 C CA . ASP A 1 96 ? 17.758 8.757 25.438 1.00 55.72 96 ASP A CA 1
ATOM 732 C C . ASP A 1 96 ? 18.313 9.808 24.451 1.00 55.72 96 ASP A C 1
ATOM 734 O O . ASP A 1 96 ? 19.517 9.966 24.269 1.00 55.72 96 ASP A O 1
ATOM 738 N N . SER A 1 97 ? 17.421 10.460 23.699 1.00 54.53 97 SER A N 1
ATOM 739 C CA . SER A 1 97 ? 17.756 11.483 22.709 1.00 54.53 97 SER A CA 1
ATOM 740 C C . SER A 1 97 ? 17.662 12.883 23.325 1.00 54.53 97 SER A C 1
ATOM 742 O O . SER A 1 97 ? 16.662 13.274 23.925 1.00 54.53 97 SER A O 1
ATOM 744 N N . GLU A 1 98 ? 18.719 13.683 23.158 1.00 57.59 98 GLU A N 1
ATOM 745 C CA . GLU A 1 98 ? 18.828 15.050 23.701 1.00 57.59 98 GLU A CA 1
ATOM 746 C C . GLU A 1 98 ? 18.017 16.107 22.918 1.00 57.59 98 GLU A C 1
ATOM 748 O O . GLU A 1 98 ? 18.125 17.308 23.179 1.00 57.59 98 GLU A O 1
ATOM 753 N N . VAL A 1 99 ? 17.189 15.697 21.954 1.00 63.69 99 VAL A N 1
ATOM 754 C CA . VAL A 1 99 ? 16.475 16.615 21.060 1.00 63.69 99 VAL A CA 1
ATOM 755 C C . VAL A 1 99 ? 15.231 17.187 21.751 1.00 63.69 99 VAL A C 1
ATOM 757 O O . VAL A 1 99 ? 14.392 16.466 22.283 1.00 63.69 99 VAL A O 1
ATOM 760 N N . SER A 1 100 ? 15.080 18.516 21.715 1.00 62.38 100 SER A N 1
ATOM 761 C CA . SER A 1 100 ? 13.987 19.258 22.375 1.00 62.38 100 SER A CA 1
ATOM 762 C C . SER A 1 100 ? 12.571 18.782 21.991 1.00 62.38 100 SER A C 1
ATOM 764 O O . SER A 1 100 ? 11.668 18.822 22.824 1.00 62.38 100 SER A O 1
ATOM 766 N N . GLY A 1 101 ? 12.371 18.304 20.755 1.00 64.81 101 GLY A N 1
ATOM 767 C CA . GLY A 1 101 ? 11.074 17.804 20.273 1.00 64.81 101 GLY A CA 1
ATOM 768 C C . GLY A 1 101 ? 10.583 16.558 21.016 1.00 64.81 101 GLY A C 1
ATOM 769 O O . GLY A 1 101 ? 9.408 16.476 21.369 1.00 64.81 101 GLY A O 1
ATOM 770 N N . ASP A 1 102 ? 11.495 15.647 21.361 1.00 73.62 102 ASP A N 1
ATOM 771 C CA . ASP A 1 102 ? 11.155 14.401 22.058 1.00 73.62 102 ASP A CA 1
ATOM 772 C C . ASP A 1 102 ? 10.659 14.674 23.483 1.00 73.62 102 ASP A C 1
ATOM 774 O O . ASP A 1 102 ? 9.782 13.977 23.995 1.00 73.62 102 ASP A O 1
ATOM 778 N N . ARG A 1 103 ? 11.146 15.752 24.113 1.00 79.50 103 ARG A N 1
ATOM 779 C CA . ARG A 1 103 ? 10.698 16.173 25.449 1.00 79.50 103 ARG A CA 1
ATOM 780 C C . ARG A 1 103 ? 9.244 16.654 25.462 1.00 79.50 103 ARG A C 1
ATOM 782 O O . ARG A 1 103 ? 8.537 16.402 26.437 1.00 79.50 103 ARG A O 1
ATOM 789 N N . GLU A 1 104 ? 8.778 17.328 24.409 1.00 83.88 104 GLU A N 1
ATOM 790 C CA . GLU A 1 104 ? 7.379 17.783 24.321 1.00 83.88 104 GLU A CA 1
ATOM 791 C C . GLU A 1 104 ? 6.423 16.617 24.047 1.00 83.88 104 GLU A C 1
ATOM 793 O O . GLU A 1 104 ? 5.357 16.524 24.665 1.00 83.88 104 GLU A O 1
ATOM 798 N N . VAL A 1 105 ? 6.831 15.683 23.184 1.00 85.81 105 VAL A N 1
ATOM 799 C CA . VAL A 1 105 ? 6.089 14.440 22.940 1.00 85.81 105 VAL A CA 1
ATOM 800 C C . VAL A 1 105 ? 5.948 13.644 24.238 1.00 85.81 105 VAL A C 1
ATOM 802 O O . VAL A 1 105 ? 4.838 13.267 24.620 1.00 85.81 105 VAL A O 1
ATOM 805 N N . GLN A 1 106 ? 7.041 13.490 24.991 1.00 83.88 106 GLN A N 1
ATOM 806 C CA . GLN A 1 106 ? 7.026 12.843 26.305 1.00 83.88 106 GLN A CA 1
ATOM 807 C C . GLN A 1 106 ? 6.092 13.544 27.295 1.00 83.88 106 GLN A C 1
ATOM 809 O O . GLN A 1 106 ? 5.350 12.882 28.021 1.00 83.88 106 GLN A O 1
ATOM 814 N N . ARG A 1 107 ? 6.091 14.880 27.333 1.00 86.88 107 ARG A N 1
ATOM 815 C CA . ARG A 1 107 ? 5.194 15.643 28.210 1.00 86.88 107 ARG A CA 1
ATOM 816 C C . ARG A 1 107 ? 3.725 15.417 27.855 1.00 86.88 107 ARG A C 1
ATOM 818 O O . ARG A 1 107 ? 2.897 15.263 28.750 1.00 86.88 107 ARG A O 1
ATOM 825 N N . THR A 1 108 ? 3.417 15.375 26.564 1.00 90.81 108 THR A N 1
ATOM 826 C CA . THR A 1 108 ? 2.068 15.107 26.054 1.00 90.81 108 THR A CA 1
ATOM 827 C C . THR A 1 108 ? 1.618 13.687 26.393 1.00 90.81 108 THR A C 1
ATOM 829 O O . THR A 1 108 ? 0.498 13.497 26.865 1.00 90.81 108 THR A O 1
ATOM 832 N N . MET A 1 109 ? 2.511 12.702 26.264 1.00 90.19 109 MET A N 1
ATOM 833 C CA . MET A 1 109 ? 2.265 11.325 26.695 1.00 90.19 109 MET A CA 1
ATOM 834 C C . MET A 1 109 ? 1.982 11.237 28.199 1.00 90.19 109 MET A C 1
ATOM 836 O O . MET A 1 109 ? 1.024 10.588 28.605 1.00 90.19 109 MET A O 1
ATOM 840 N N . LEU A 1 110 ? 2.784 11.899 29.040 1.00 89.50 110 LEU A N 1
ATOM 841 C CA . LEU A 1 110 ? 2.579 11.903 30.493 1.00 89.50 110 LEU A CA 1
ATOM 842 C C . LEU A 1 110 ? 1.237 12.531 30.885 1.00 89.50 110 LEU A C 1
ATOM 844 O O . LEU A 1 110 ? 0.561 12.014 31.770 1.00 89.50 110 LEU A O 1
ATOM 848 N N . GLU A 1 111 ? 0.828 13.610 30.217 1.00 91.00 111 GLU A N 1
ATOM 849 C CA . GLU A 1 111 ? -0.501 14.192 30.419 1.00 91.00 111 GLU A CA 1
ATOM 850 C C . GLU A 1 111 ? -1.608 13.211 30.022 1.00 91.00 111 GLU A C 1
ATOM 852 O O . GLU A 1 111 ? -2.559 13.041 30.779 1.00 91.00 111 GLU A O 1
ATOM 857 N N . LEU A 1 112 ? -1.472 12.516 28.887 1.00 90.19 112 LEU A N 1
ATOM 858 C CA . LEU A 1 112 ? -2.426 11.481 28.481 1.00 90.19 112 LEU A CA 1
ATOM 859 C C . LEU A 1 112 ? -2.535 10.374 29.538 1.00 90.19 112 LEU A C 1
ATOM 861 O O . LEU A 1 112 ? -3.644 9.993 29.898 1.00 90.19 112 LEU A O 1
ATOM 865 N N . LEU A 1 113 ? -1.411 9.905 30.088 1.00 89.00 113 LEU A N 1
ATOM 866 C CA . LEU A 1 113 ? -1.407 8.922 31.177 1.00 89.00 113 LEU A CA 1
ATOM 867 C C . LEU A 1 113 ? -2.124 9.437 32.431 1.00 89.00 113 LEU A C 1
ATOM 869 O O . LEU A 1 113 ? -2.914 8.702 33.016 1.00 89.00 113 LEU A O 1
ATOM 873 N N . ASN A 1 114 ? -1.884 10.693 32.813 1.00 88.38 114 ASN A N 1
ATOM 874 C CA . ASN A 1 114 ? -2.548 11.313 33.960 1.00 88.38 114 ASN A CA 1
ATOM 875 C C . ASN A 1 114 ? -4.060 11.426 33.749 1.00 88.38 114 ASN A C 1
ATOM 877 O O . ASN A 1 114 ? -4.825 11.183 34.681 1.00 88.38 114 ASN A O 1
ATOM 881 N N . GLN A 1 115 ? -4.494 11.787 32.535 1.00 87.62 115 GLN A N 1
ATOM 882 C CA . GLN A 1 115 ? -5.913 11.812 32.203 1.00 87.62 115 GLN A CA 1
ATOM 883 C C . GLN A 1 115 ? -6.499 10.405 32.313 1.00 87.62 115 GLN A C 1
ATOM 885 O O . GLN A 1 115 ? -7.468 10.244 33.042 1.00 87.62 115 GLN A O 1
ATOM 890 N N . LEU A 1 116 ? -5.877 9.389 31.699 1.00 83.81 116 LEU A N 1
ATOM 891 C CA . LEU A 1 116 ? -6.339 7.993 31.747 1.00 83.81 116 LEU A CA 1
ATOM 892 C C . LEU A 1 116 ? -6.461 7.446 33.182 1.00 83.81 116 LEU A C 1
ATOM 894 O O . LEU A 1 116 ? -7.489 6.859 33.511 1.00 83.81 116 LEU A O 1
ATOM 898 N N . ASP A 1 117 ? -5.478 7.697 34.054 1.00 78.69 117 ASP A N 1
ATOM 899 C CA . ASP A 1 117 ? -5.520 7.259 35.462 1.00 78.69 117 ASP A CA 1
ATOM 900 C C . ASP A 1 117 ? -6.661 7.932 36.252 1.00 78.69 117 ASP A C 1
ATOM 902 O O . ASP A 1 117 ? -7.264 7.330 37.148 1.00 78.69 117 ASP A O 1
ATOM 906 N N . GLY A 1 118 ? -6.980 9.184 35.907 1.00 67.31 118 GLY A N 1
ATOM 907 C CA . GLY A 1 118 ? -8.000 9.996 36.568 1.00 67.31 118 GLY A CA 1
ATOM 908 C C . GLY A 1 118 ? -9.452 9.571 36.306 1.00 67.31 118 GLY A C 1
ATOM 909 O O . GLY A 1 118 ? -10.347 10.112 36.954 1.00 67.31 118 GLY A O 1
ATOM 910 N N . PHE A 1 119 ? -9.706 8.627 35.387 1.00 62.94 119 PHE A N 1
ATOM 911 C CA . PHE A 1 119 ? -11.059 8.202 34.979 1.00 62.94 119 PHE A CA 1
ATOM 912 C C . PHE A 1 119 ? -11.590 6.947 35.658 1.00 62.94 119 PHE A C 1
ATOM 914 O O . PHE A 1 119 ? -12.705 6.536 35.348 1.00 62.94 119 PHE A O 1
ATOM 921 N N . SER A 1 120 ? -10.859 6.361 36.602 1.00 54.34 120 SER A N 1
ATOM 922 C CA . SER A 1 120 ? -11.175 5.069 37.234 1.00 54.34 120 SER A CA 1
ATOM 923 C C . SER A 1 120 ? -12.525 4.992 37.997 1.00 54.34 120 SER A C 1
ATOM 925 O O . SER A 1 120 ? -12.772 4.023 38.706 1.00 54.34 120 SER A O 1
ATOM 927 N N . SER A 1 121 ? -13.431 5.971 37.841 1.00 52.91 121 SER A N 1
ATOM 928 C CA . SER A 1 121 ? -14.780 5.990 38.424 1.00 52.91 121 SER A CA 1
ATOM 929 C C . SER A 1 121 ? -15.926 6.556 37.549 1.00 52.91 121 SER A C 1
ATOM 931 O O . SER A 1 121 ? -17.060 6.531 38.024 1.00 52.91 121 SER A O 1
ATOM 933 N N . ASP A 1 122 ? -15.713 7.034 36.307 1.00 58.41 122 ASP A N 1
ATOM 934 C CA . ASP A 1 122 ? -16.827 7.492 35.434 1.00 58.41 122 ASP A CA 1
ATOM 935 C C . ASP A 1 122 ? -17.011 6.562 34.226 1.00 58.41 122 ASP A C 1
ATOM 937 O O . ASP A 1 122 ? -16.407 6.744 33.170 1.00 58.41 122 ASP A O 1
ATOM 941 N N . ASP A 1 123 ? -17.887 5.565 34.383 1.00 63.78 123 ASP A N 1
ATOM 942 C CA . ASP A 1 123 ? -18.173 4.516 33.389 1.00 63.78 123 ASP A CA 1
ATOM 943 C C . ASP A 1 123 ? -18.704 5.039 32.039 1.00 63.78 123 ASP A C 1
ATOM 945 O O . ASP A 1 123 ? -18.811 4.271 31.081 1.00 63.78 123 ASP A O 1
ATOM 949 N N . ARG A 1 124 ? -19.046 6.332 31.952 1.00 75.44 124 ARG A N 1
ATOM 950 C CA . ARG A 1 124 ? -19.703 6.961 30.796 1.00 75.44 124 ARG A CA 1
ATOM 951 C C . ARG A 1 124 ? -18.747 7.501 29.735 1.00 75.44 124 ARG A C 1
ATOM 953 O O . ARG A 1 124 ? -19.207 7.879 28.656 1.00 75.44 124 ARG A O 1
ATOM 960 N N . ILE A 1 125 ? -17.445 7.563 30.023 1.00 77.56 125 ILE A N 1
ATOM 961 C CA . ILE A 1 125 ? -16.432 8.001 29.056 1.00 77.56 125 ILE A CA 1
ATOM 962 C C . ILE A 1 125 ? -15.529 6.825 28.715 1.00 77.56 125 ILE A C 1
ATOM 964 O O . ILE A 1 125 ? -14.893 6.241 29.590 1.00 77.56 125 ILE A O 1
ATOM 968 N N . LYS A 1 126 ? -15.460 6.484 27.428 1.00 79.56 126 LYS A N 1
ATOM 969 C CA . LYS A 1 126 ? -14.639 5.378 26.924 1.00 79.56 126 LYS A CA 1
ATOM 970 C C . LYS A 1 126 ? -13.538 5.899 26.016 1.00 79.56 126 LYS A C 1
ATOM 972 O O . LYS A 1 126 ? -13.757 6.825 25.241 1.00 79.56 126 LYS A O 1
ATOM 977 N N . VAL A 1 127 ? -12.351 5.304 26.108 1.00 82.81 127 VAL A N 1
ATOM 978 C CA . VAL A 1 127 ? -11.207 5.644 25.253 1.00 82.81 127 VAL A CA 1
ATOM 979 C C . VAL A 1 127 ? -10.886 4.455 24.358 1.00 82.81 127 VAL A C 1
ATOM 981 O O . VAL A 1 127 ? -10.753 3.330 24.833 1.00 82.81 127 VAL A O 1
ATOM 984 N N . ILE A 1 128 ? -10.765 4.715 23.062 1.00 84.06 128 ILE A N 1
ATOM 985 C CA . ILE A 1 128 ? -10.330 3.766 22.041 1.00 84.06 128 ILE A CA 1
ATOM 986 C C . ILE A 1 128 ? -9.045 4.319 21.440 1.00 84.06 128 ILE A C 1
ATOM 988 O O . ILE A 1 128 ? -9.002 5.487 21.060 1.00 84.06 128 ILE A O 1
ATOM 992 N N . ALA A 1 129 ? -8.012 3.488 21.338 1.00 84.56 129 ALA A N 1
ATOM 993 C CA . ALA A 1 129 ? -6.753 3.864 20.705 1.00 84.56 129 ALA A CA 1
ATOM 994 C C . ALA A 1 129 ? -6.407 2.897 19.565 1.00 84.56 129 ALA A C 1
ATOM 996 O O . ALA A 1 129 ? -6.600 1.6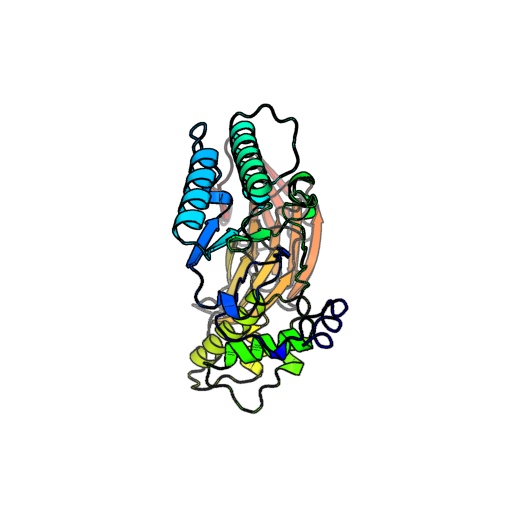85 19.696 1.00 84.56 129 ALA A O 1
ATOM 997 N N . ALA A 1 130 ? -5.883 3.434 18.466 1.00 84.00 130 ALA A N 1
ATOM 998 C CA . ALA A 1 130 ? -5.404 2.685 17.311 1.00 84.00 130 ALA A CA 1
ATOM 999 C C . ALA A 1 130 ? -3.905 2.931 17.090 1.00 84.00 130 ALA A C 1
ATOM 1001 O O . ALA A 1 130 ? -3.402 4.037 17.293 1.00 84.00 130 ALA A O 1
ATOM 1002 N N . THR A 1 131 ? -3.185 1.884 16.684 1.00 81.94 131 THR A N 1
ATOM 1003 C CA . THR A 1 131 ? -1.759 1.958 16.338 1.00 81.94 131 THR A CA 1
ATOM 1004 C C . THR A 1 131 ? -1.398 0.923 15.282 1.00 81.94 131 THR A C 1
ATOM 1006 O O . THR A 1 131 ? -1.947 -0.179 15.284 1.00 81.94 131 THR A O 1
ATOM 1009 N N . ASN A 1 132 ? -0.419 1.248 14.438 1.00 80.50 132 ASN A N 1
ATOM 1010 C CA . ASN A 1 132 ? 0.209 0.294 13.518 1.00 80.50 132 ASN A CA 1
ATOM 1011 C C . ASN A 1 132 ? 1.479 -0.345 14.115 1.00 80.50 132 ASN A C 1
ATOM 1013 O O . ASN A 1 132 ? 2.043 -1.269 13.539 1.00 80.50 132 ASN A O 1
ATOM 1017 N N . ARG A 1 133 ? 1.970 0.158 15.260 1.00 80.56 133 ARG A N 1
ATOM 1018 C CA . ARG A 1 133 ? 3.276 -0.208 15.834 1.00 80.56 133 ARG A CA 1
ATOM 1019 C C . ARG A 1 133 ? 3.184 -0.475 17.335 1.00 80.56 133 ARG A C 1
ATOM 1021 O O . ARG A 1 133 ? 3.744 0.242 18.164 1.00 80.56 133 ARG A O 1
ATOM 1028 N N . ALA A 1 134 ? 2.464 -1.532 17.708 1.00 82.00 134 ALA A N 1
ATOM 1029 C CA . ALA A 1 134 ? 2.296 -1.910 19.114 1.00 82.00 134 ALA A CA 1
ATOM 1030 C C . ALA A 1 134 ? 3.621 -2.299 19.813 1.00 82.00 134 ALA A C 1
ATOM 1032 O O . ALA A 1 134 ? 3.731 -2.213 21.036 1.00 82.00 134 ALA A O 1
ATOM 1033 N N . ASP A 1 135 ? 4.639 -2.702 19.051 1.00 80.38 135 ASP A N 1
ATOM 1034 C CA . ASP A 1 135 ? 5.966 -3.113 19.519 1.00 80.38 135 ASP A CA 1
ATOM 1035 C C . ASP A 1 135 ? 6.780 -1.963 20.139 1.00 80.38 135 ASP A C 1
ATOM 1037 O O . ASP A 1 135 ? 7.533 -2.169 21.106 1.00 80.38 135 ASP A O 1
ATOM 1041 N N . ILE A 1 136 ? 6.602 -0.743 19.625 1.00 82.06 136 ILE A N 1
ATOM 1042 C CA . ILE A 1 136 ? 7.322 0.445 20.095 1.00 82.06 136 ILE A CA 1
ATOM 1043 C C . ILE A 1 136 ? 6.579 1.223 21.177 1.00 82.06 136 ILE A C 1
ATOM 1045 O O . ILE A 1 136 ? 7.157 2.165 21.717 1.00 82.06 136 ILE A O 1
ATOM 1049 N N . LEU A 1 137 ? 5.336 0.861 21.505 1.00 84.56 137 LEU A N 1
ATOM 1050 C CA . LEU A 1 137 ? 4.551 1.593 22.496 1.00 84.56 137 LEU A CA 1
ATOM 1051 C C . LEU A 1 137 ? 5.142 1.482 23.908 1.00 84.56 137 LEU A C 1
ATOM 1053 O O . LEU A 1 137 ? 5.628 0.423 24.322 1.00 84.56 137 LEU A O 1
ATOM 1057 N N . ASP A 1 138 ? 5.078 2.579 24.665 1.00 86.31 138 ASP A N 1
ATOM 1058 C CA . ASP A 1 138 ? 5.483 2.627 26.066 1.00 86.31 138 ASP A CA 1
ATOM 1059 C C . ASP A 1 138 ? 4.604 1.653 26.877 1.00 86.31 138 ASP A C 1
ATOM 1061 O O . ASP A 1 138 ? 3.374 1.797 26.910 1.00 86.31 138 ASP A O 1
ATOM 1065 N N . PRO A 1 139 ? 5.202 0.666 27.576 1.00 84.19 139 PRO A N 1
ATOM 1066 C CA . PRO A 1 139 ? 4.462 -0.280 28.405 1.00 84.19 139 PRO A CA 1
ATOM 1067 C C . PRO A 1 139 ? 3.571 0.381 29.462 1.00 84.19 139 PRO A C 1
ATOM 1069 O O . PRO A 1 139 ? 2.638 -0.258 29.943 1.00 84.19 139 PRO A O 1
ATOM 1072 N N . ALA A 1 140 ? 3.840 1.635 29.842 1.00 85.06 140 ALA A N 1
ATOM 1073 C CA . ALA A 1 140 ? 3.018 2.410 30.757 1.00 85.06 140 ALA A CA 1
ATOM 1074 C C . ALA A 1 140 ? 1.591 2.623 30.228 1.00 85.06 140 ALA A C 1
ATOM 1076 O O . ALA A 1 140 ? 0.662 2.575 31.030 1.00 85.06 140 ALA A O 1
ATOM 1077 N N . LEU A 1 141 ? 1.390 2.815 28.920 1.00 82.25 141 LEU A N 1
ATOM 1078 C CA . LEU A 1 141 ? 0.048 2.948 28.329 1.00 82.25 141 LEU A CA 1
ATOM 1079 C C . LEU A 1 141 ? -0.768 1.657 28.478 1.00 82.25 141 LEU A C 1
ATOM 1081 O O . LEU A 1 141 ? -1.979 1.703 28.656 1.00 82.25 141 LEU A O 1
ATOM 1085 N N . MET A 1 142 ? -0.080 0.515 28.469 1.00 78.38 142 MET A N 1
ATOM 1086 C CA . MET A 1 142 ? -0.667 -0.827 28.438 1.00 78.38 142 MET A CA 1
ATOM 1087 C C . MET A 1 142 ? -0.843 -1.460 29.830 1.00 78.38 142 MET A C 1
ATOM 1089 O O . MET A 1 142 ? -1.048 -2.673 29.926 1.00 78.38 142 MET A O 1
ATOM 1093 N N . ARG A 1 143 ? -0.682 -0.682 30.910 1.00 81.88 143 ARG A N 1
ATOM 1094 C CA . ARG A 1 143 ? -0.906 -1.147 32.290 1.00 81.88 143 ARG A CA 1
ATOM 1095 C C . ARG A 1 143 ? -2.397 -1.167 32.619 1.00 81.88 143 ARG A C 1
ATOM 1097 O O . ARG A 1 143 ? -3.151 -0.373 32.072 1.00 81.88 143 ARG A O 1
ATOM 1104 N N . SER A 1 144 ? -2.778 -2.041 33.554 1.00 71.69 144 SER A N 1
ATOM 1105 C CA . SER A 1 144 ? -4.152 -2.130 34.060 1.00 71.69 144 SER A CA 1
ATOM 1106 C C . SER A 1 144 ? -4.632 -0.795 34.638 1.00 71.69 144 SER A C 1
ATOM 1108 O O . SER A 1 144 ? -3.896 -0.184 35.417 1.00 71.69 144 SER A O 1
ATOM 1110 N N . GLY A 1 145 ? -5.864 -0.400 34.326 1.00 69.88 145 GLY A N 1
ATOM 1111 C CA . GLY A 1 145 ? -6.448 0.898 34.662 1.00 69.88 145 GLY A CA 1
ATOM 1112 C C . GLY A 1 145 ? -6.267 1.967 33.578 1.00 69.88 145 GLY A C 1
ATOM 1113 O O . GLY A 1 145 ? -6.599 3.122 33.823 1.00 69.88 145 GLY A O 1
ATOM 1114 N N . ARG A 1 146 ? -5.733 1.606 32.401 1.00 81.69 146 ARG A N 1
ATOM 1115 C CA . ARG A 1 146 ? -5.523 2.507 31.253 1.00 81.69 146 ARG A CA 1
ATOM 1116 C C . ARG A 1 146 ? -6.069 1.847 29.986 1.00 81.69 146 ARG A C 1
ATOM 1118 O O . ARG A 1 146 ? -7.277 1.812 29.781 1.00 81.69 146 ARG A O 1
ATOM 1125 N N . LEU A 1 147 ? -5.194 1.304 29.134 1.00 79.25 147 LEU A N 1
ATOM 1126 C CA . LEU A 1 147 ? -5.565 0.541 27.943 1.00 79.25 147 LEU A CA 1
ATOM 1127 C C . LEU A 1 147 ? -5.573 -0.959 28.261 1.00 79.25 147 LEU A C 1
ATOM 1129 O O . LEU A 1 147 ? -4.628 -1.694 27.959 1.00 79.25 147 LEU A O 1
ATOM 1133 N N . ASP A 1 148 ? -6.657 -1.405 28.890 1.00 70.19 148 ASP A N 1
ATOM 1134 C CA . ASP A 1 148 ? -6.748 -2.746 29.481 1.00 70.19 148 ASP A CA 1
ATOM 1135 C C . ASP A 1 148 ? -6.986 -3.854 28.447 1.00 70.19 148 ASP A C 1
ATOM 1137 O O . ASP A 1 148 ? -6.520 -4.988 28.599 1.00 70.19 148 ASP A O 1
ATOM 1141 N N . ARG A 1 149 ? -7.713 -3.541 27.372 1.00 73.12 149 ARG A N 1
ATOM 1142 C CA . ARG A 1 149 ? -8.173 -4.514 26.377 1.00 73.12 149 ARG A CA 1
ATOM 1143 C C . ARG A 1 149 ? -7.474 -4.338 25.042 1.00 73.12 149 ARG A C 1
ATOM 1145 O O . ARG A 1 149 ? -7.645 -3.333 24.368 1.00 73.12 149 ARG A O 1
ATOM 1152 N N . LYS A 1 150 ? -6.744 -5.365 24.618 1.00 73.69 150 LYS A N 1
ATOM 1153 C CA . LYS A 1 150 ? -5.984 -5.366 23.365 1.00 73.69 150 LYS A CA 1
ATOM 1154 C C . LYS A 1 150 ? -6.728 -6.201 22.335 1.00 73.69 150 LYS A C 1
ATOM 1156 O O . LYS A 1 150 ? -6.987 -7.374 22.605 1.00 73.69 150 LYS A O 1
ATOM 1161 N N . ILE A 1 151 ? -7.060 -5.617 21.186 1.00 77.44 151 ILE A N 1
ATOM 1162 C CA . ILE A 1 151 ? -7.625 -6.362 20.061 1.00 77.44 151 ILE A CA 1
ATOM 1163 C C . ILE A 1 151 ? -6.678 -6.223 18.874 1.00 77.44 151 ILE A C 1
ATOM 1165 O O . ILE A 1 151 ? -6.339 -5.136 18.410 1.00 77.44 151 ILE A O 1
ATOM 1169 N N . GLU A 1 152 ? -6.197 -7.368 18.421 1.00 74.50 152 GLU A N 1
ATOM 1170 C CA . GLU A 1 152 ? -5.354 -7.472 17.244 1.00 74.50 152 GLU A CA 1
ATOM 1171 C C . GLU A 1 152 ? -6.224 -7.689 16.011 1.00 74.50 152 GLU A C 1
ATOM 1173 O O . GLU A 1 152 ? -7.175 -8.472 16.044 1.00 74.50 152 GLU A O 1
ATOM 1178 N N . PHE A 1 153 ? -5.889 -6.979 14.935 1.00 76.75 153 PHE A N 1
ATOM 1179 C CA . PHE A 1 153 ? -6.539 -7.112 13.637 1.00 76.75 153 PHE A CA 1
ATOM 1180 C C . PHE A 1 153 ? -5.551 -7.821 12.726 1.00 76.75 153 PHE A C 1
ATOM 1182 O O . PHE A 1 153 ? -4.651 -7.179 12.184 1.00 76.75 153 PHE A O 1
ATOM 1189 N N . PRO A 1 154 ? -5.660 -9.152 12.598 1.00 78.38 154 PRO A N 1
ATOM 1190 C CA . PRO A 1 154 ? -4.810 -9.875 11.676 1.00 78.38 154 PRO A CA 1
ATOM 1191 C C . PRO A 1 154 ? -5.175 -9.514 10.234 1.00 78.38 154 PRO A C 1
ATOM 1193 O O . PRO A 1 154 ? -6.254 -8.981 9.949 1.00 78.38 154 PRO A O 1
ATOM 1196 N N . HIS A 1 155 ? -4.293 -9.884 9.310 1.00 78.75 155 HIS A N 1
ATOM 1197 C CA . HIS A 1 155 ? -4.635 -9.893 7.895 1.00 78.75 155 HIS A CA 1
ATOM 1198 C C . HIS A 1 155 ? -5.896 -10.746 7.661 1.00 78.75 155 HIS A C 1
ATOM 1200 O O . HIS A 1 155 ? -6.088 -11.768 8.333 1.00 78.75 155 HIS A O 1
ATOM 1206 N N . PRO A 1 156 ? -6.783 -10.331 6.739 1.00 81.94 156 PRO A N 1
ATOM 1207 C CA . PRO A 1 156 ? -8.022 -11.051 6.488 1.00 81.94 156 PRO A CA 1
ATOM 1208 C C . PRO A 1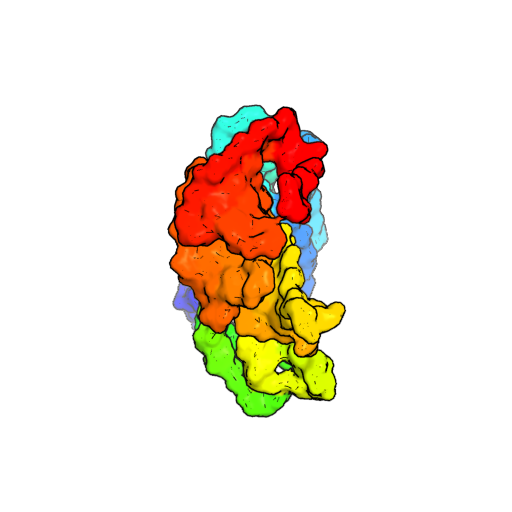 156 ? -7.735 -12.466 5.967 1.00 81.94 156 PRO A C 1
ATOM 1210 O O . PRO A 1 156 ? -6.908 -12.666 5.073 1.00 81.94 156 PRO A O 1
ATOM 1213 N N . SER A 1 157 ? -8.465 -13.447 6.505 1.00 88.50 157 SER A N 1
ATOM 1214 C CA . SER A 1 157 ? -8.497 -14.805 5.955 1.00 88.50 157 SER A CA 1
ATOM 1215 C C . SER A 1 157 ? -9.061 -14.802 4.533 1.00 88.50 157 SER A C 1
ATOM 1217 O O . SER A 1 157 ? -9.770 -13.873 4.157 1.00 88.50 157 SER A O 1
ATOM 1219 N N . GLU A 1 158 ? -8.810 -15.857 3.758 1.00 88.62 158 GLU A N 1
ATOM 1220 C CA . GLU A 1 158 ? -9.368 -16.032 2.405 1.00 88.62 158 GLU A CA 1
ATOM 1221 C C . GLU A 1 158 ? -10.886 -15.764 2.363 1.00 88.62 158 GLU A C 1
ATOM 1223 O O . GLU A 1 158 ? -11.353 -14.912 1.609 1.00 88.62 158 GLU A O 1
ATOM 1228 N N . GLU A 1 159 ? -11.653 -16.375 3.270 1.00 91.12 159 GLU A N 1
ATOM 1229 C CA . GLU A 1 159 ? -13.100 -16.140 3.388 1.00 91.12 159 GLU A CA 1
ATOM 1230 C C . GLU A 1 159 ? -13.446 -14.673 3.698 1.00 91.12 159 GLU A C 1
ATOM 1232 O O . GLU A 1 159 ? -14.430 -14.127 3.191 1.00 91.12 159 GLU A O 1
ATOM 1237 N N . ALA A 1 160 ? -12.651 -14.007 4.542 1.00 88.06 160 ALA A N 1
ATOM 1238 C CA . ALA A 1 160 ? -12.845 -12.594 4.845 1.00 88.06 160 ALA A CA 1
ATOM 1239 C C . ALA A 1 160 ? -12.518 -11.713 3.631 1.00 88.06 160 ALA A C 1
ATOM 1241 O O . ALA A 1 160 ? -13.246 -10.755 3.375 1.00 88.06 160 ALA A O 1
ATOM 1242 N N . ARG A 1 161 ? -11.486 -12.050 2.845 1.00 88.75 161 ARG A N 1
ATOM 1243 C CA . ARG A 1 161 ? -11.137 -11.331 1.611 1.00 88.75 161 ARG A CA 1
ATOM 1244 C C . ARG A 1 161 ? -12.255 -11.416 0.578 1.00 88.75 161 ARG A C 1
ATOM 1246 O O . ARG A 1 161 ? -12.654 -10.378 0.054 1.00 88.75 161 ARG A O 1
ATOM 1253 N N . ALA A 1 162 ? -12.829 -12.603 0.369 1.00 91.38 162 ALA A N 1
ATOM 1254 C CA . ALA A 1 162 ? -13.984 -12.788 -0.514 1.00 91.38 162 ALA A CA 1
ATOM 1255 C C . ALA A 1 162 ? -15.153 -11.882 -0.097 1.00 91.38 162 ALA A C 1
ATOM 1257 O O . ALA A 1 162 ? -15.725 -11.158 -0.916 1.00 91.38 162 ALA A O 1
ATOM 1258 N N . ARG A 1 163 ? -15.460 -11.841 1.208 1.00 90.00 163 ARG A N 1
ATOM 1259 C CA . ARG A 1 163 ? -16.509 -10.968 1.756 1.00 90.00 163 ARG A CA 1
ATOM 1260 C C . ARG A 1 163 ? -16.195 -9.482 1.584 1.00 90.00 163 ARG A C 1
ATOM 1262 O O . ARG A 1 163 ? -17.092 -8.714 1.241 1.00 90.00 163 ARG A O 1
ATOM 1269 N N . ILE A 1 164 ? -14.948 -9.062 1.788 1.00 87.50 164 ILE A N 1
ATOM 1270 C CA . ILE A 1 164 ? -14.524 -7.667 1.595 1.00 87.50 164 ILE A CA 1
ATOM 1271 C C . ILE A 1 164 ? -14.676 -7.253 0.123 1.00 87.50 164 ILE A C 1
ATOM 1273 O O . ILE A 1 164 ? -15.257 -6.200 -0.154 1.00 87.50 164 ILE A O 1
ATOM 1277 N N . LEU A 1 165 ? -14.224 -8.089 -0.817 1.00 87.94 165 LEU A N 1
ATOM 1278 C CA . LEU A 1 165 ? -14.400 -7.862 -2.256 1.00 87.94 165 LEU A CA 1
ATOM 1279 C C . LEU A 1 165 ? -15.884 -7.745 -2.619 1.00 87.94 165 LEU A C 1
ATOM 1281 O O . LEU A 1 165 ? -16.279 -6.821 -3.334 1.00 87.94 165 LEU A O 1
ATOM 1285 N N . GLN A 1 166 ? -16.727 -8.618 -2.060 1.00 91.44 166 GLN A N 1
ATOM 1286 C CA . GLN A 1 166 ? -18.172 -8.564 -2.253 1.00 91.44 166 GLN A CA 1
ATOM 1287 C C . GLN A 1 166 ? -18.771 -7.255 -1.713 1.00 91.44 166 GLN A C 1
ATOM 1289 O O . GLN A 1 166 ? -19.576 -6.617 -2.383 1.00 91.44 166 GLN A O 1
ATOM 1294 N N . ILE A 1 167 ? -18.376 -6.804 -0.518 1.00 89.06 167 ILE A N 1
ATOM 1295 C CA . ILE A 1 167 ? -18.866 -5.544 0.069 1.00 89.06 167 ILE A CA 1
ATOM 1296 C C . ILE A 1 167 ? -18.494 -4.346 -0.808 1.00 89.06 167 ILE A C 1
ATOM 1298 O O . ILE A 1 167 ? -19.339 -3.481 -1.049 1.00 89.06 167 ILE A O 1
ATOM 1302 N N . HIS A 1 168 ? -17.252 -4.284 -1.291 1.00 85.75 168 HIS A N 1
ATOM 1303 C CA . HIS A 1 168 ? -16.791 -3.175 -2.126 1.00 85.75 168 HIS A CA 1
ATOM 1304 C C . HIS A 1 168 ? -17.398 -3.183 -3.530 1.00 85.75 168 HIS A C 1
ATOM 1306 O O . HIS A 1 168 ? -17.591 -2.112 -4.105 1.00 85.75 168 HIS A O 1
ATOM 1312 N N . SER A 1 169 ? -17.765 -4.354 -4.046 1.00 89.56 169 SER A N 1
ATOM 1313 C CA . SER A 1 169 ? -18.395 -4.505 -5.356 1.00 89.56 169 SER A CA 1
ATOM 1314 C C . SER A 1 169 ? -19.924 -4.361 -5.343 1.00 89.56 169 SER A C 1
ATOM 1316 O O . SER A 1 169 ? -20.509 -4.143 -6.396 1.00 89.56 169 SER A O 1
ATOM 1318 N N . ARG A 1 170 ? -20.594 -4.344 -4.175 1.00 89.62 170 ARG A N 1
ATOM 1319 C CA . ARG A 1 170 ? -22.065 -4.157 -4.053 1.00 89.62 170 ARG A CA 1
ATOM 1320 C C . ARG A 1 170 ? -22.633 -2.922 -4.757 1.00 89.62 170 ARG A C 1
ATOM 1322 O O . ARG A 1 170 ? -23.819 -2.897 -5.063 1.00 89.62 170 ARG A O 1
ATOM 1329 N N . LYS A 1 171 ? -21.832 -1.867 -4.924 1.00 85.62 171 LYS A N 1
ATOM 1330 C CA . LYS A 1 171 ? -22.256 -0.625 -5.597 1.00 85.62 171 LYS A CA 1
ATOM 1331 C C . LYS A 1 171 ? -21.974 -0.629 -7.104 1.00 85.62 171 LYS A C 1
ATOM 1333 O O . LYS A 1 171 ? -22.326 0.335 -7.774 1.00 85.62 171 LYS A O 1
ATOM 1338 N N . MET A 1 172 ? -21.311 -1.664 -7.611 1.00 90.12 172 MET A N 1
ATOM 1339 C CA . MET A 1 172 ? -20.938 -1.824 -9.013 1.00 90.12 172 MET A CA 1
ATOM 1340 C C . MET A 1 172 ? -21.934 -2.758 -9.703 1.00 90.12 172 MET A C 1
ATOM 1342 O O . MET A 1 172 ? -22.551 -3.604 -9.057 1.00 90.12 172 MET A O 1
ATOM 1346 N N . ASN A 1 173 ? -22.082 -2.615 -11.019 1.00 93.56 173 ASN A N 1
ATOM 1347 C CA . ASN A 1 173 ? -22.828 -3.579 -11.817 1.00 93.56 173 ASN A CA 1
ATOM 1348 C C . ASN A 1 173 ? -21.898 -4.755 -12.145 1.00 93.56 173 ASN A C 1
ATOM 1350 O O . ASN A 1 173 ? -21.049 -4.632 -13.022 1.00 93.56 173 ASN A O 1
ATOM 1354 N N . VAL A 1 174 ? -21.985 -5.843 -11.382 1.00 94.81 174 VAL A N 1
ATOM 1355 C CA . VAL A 1 174 ? -21.086 -7.003 -11.496 1.00 94.81 174 VAL A CA 1
ATOM 1356 C C . VAL A 1 174 ? -21.808 -8.157 -12.176 1.00 94.81 174 VAL A C 1
ATOM 1358 O O . VAL A 1 174 ? -22.944 -8.467 -11.814 1.00 94.81 174 VAL A O 1
ATOM 1361 N N . HIS A 1 175 ? -21.142 -8.808 -13.129 1.00 95.44 175 HIS A N 1
ATOM 1362 C CA . HIS A 1 175 ? -21.693 -9.968 -13.817 1.00 95.44 175 HIS A CA 1
ATOM 1363 C C . HIS A 1 175 ? -21.925 -11.139 -12.831 1.00 95.44 175 HIS A C 1
ATOM 1365 O O . HIS A 1 175 ? -21.079 -11.381 -11.965 1.00 95.44 175 HIS A O 1
ATOM 1371 N N . PRO A 1 176 ? -23.028 -11.908 -12.941 1.00 91.88 176 PRO A N 1
ATOM 1372 C CA . PRO A 1 176 ? -23.329 -13.016 -12.025 1.00 91.88 176 PRO A CA 1
ATOM 1373 C C . PRO A 1 176 ? -22.255 -14.110 -11.946 1.00 91.88 176 PRO A C 1
ATOM 1375 O O . PRO A 1 176 ? -22.142 -14.776 -10.921 1.00 91.88 176 PRO A O 1
ATOM 1378 N N . ASP A 1 177 ? -21.453 -14.268 -13.001 1.00 92.81 177 ASP A N 1
ATOM 1379 C CA . ASP A 1 177 ? -20.387 -15.280 -13.074 1.00 92.81 177 ASP A CA 1
ATOM 1380 C C . ASP A 1 177 ? -19.127 -14.912 -12.267 1.00 92.81 177 ASP A C 1
ATOM 1382 O O . ASP A 1 177 ? -18.169 -15.685 -12.221 1.00 92.81 177 ASP A O 1
ATOM 1386 N N . VAL A 1 178 ? -19.080 -13.736 -11.626 1.00 94.31 178 VAL A N 1
ATOM 1387 C CA . VAL A 1 178 ? -17.921 -13.344 -10.814 1.00 94.31 178 VAL A CA 1
ATOM 1388 C C . VAL A 1 178 ? -17.838 -14.180 -9.539 1.00 94.31 178 VAL A C 1
ATOM 1390 O O . VAL A 1 178 ? -18.618 -14.019 -8.601 1.00 94.31 178 VAL A O 1
ATOM 1393 N N . ASN A 1 179 ? -16.809 -15.026 -9.474 1.00 94.31 179 ASN A N 1
ATOM 1394 C CA . ASN A 1 179 ? -16.500 -15.827 -8.298 1.00 94.31 179 ASN A CA 1
ATOM 1395 C C . ASN A 1 179 ? -15.545 -15.105 -7.324 1.00 94.31 179 ASN A C 1
ATOM 1397 O O . ASN A 1 179 ? -14.330 -15.095 -7.512 1.00 94.31 179 ASN A O 1
ATOM 1401 N N . PHE A 1 180 ? -16.075 -14.532 -6.241 1.00 93.75 180 PHE A N 1
ATOM 1402 C CA . PHE A 1 180 ? -15.254 -13.859 -5.223 1.00 93.75 180 PHE A CA 1
ATOM 1403 C C . PHE A 1 180 ? -14.380 -14.801 -4.386 1.00 93.75 180 PHE A C 1
ATOM 1405 O O . PHE A 1 180 ? -13.378 -14.347 -3.838 1.00 93.75 180 PHE A O 1
ATOM 1412 N N . GLU A 1 181 ? -14.726 -16.087 -4.277 1.00 93.19 181 GLU A N 1
ATOM 1413 C CA . GLU A 1 181 ? -13.895 -17.070 -3.567 1.00 93.19 181 GLU A CA 1
ATOM 1414 C C . GLU A 1 181 ? -12.609 -17.352 -4.346 1.00 93.19 181 GLU A C 1
ATOM 1416 O O . GLU A 1 181 ? -11.528 -17.432 -3.769 1.00 93.19 181 GLU A O 1
ATOM 1421 N N . GLU A 1 182 ? -12.708 -17.433 -5.672 1.00 90.69 182 GLU A N 1
ATOM 1422 C CA . GLU A 1 182 ? -11.545 -17.578 -6.546 1.00 90.69 182 GLU A CA 1
ATOM 1423 C C . GLU A 1 182 ? -10.648 -16.335 -6.504 1.00 90.69 182 GLU A C 1
ATOM 1425 O O . GLU A 1 182 ? -9.438 -16.460 -6.319 1.00 90.69 182 GLU A O 1
ATOM 1430 N N . LEU A 1 183 ? -11.239 -15.136 -6.561 1.00 89.31 183 LEU A N 1
ATOM 1431 C CA . LEU A 1 183 ? -10.496 -13.877 -6.415 1.00 89.31 183 LEU A CA 1
ATOM 1432 C C . LEU A 1 183 ? -9.794 -13.780 -5.054 1.00 89.31 183 LEU A C 1
ATOM 1434 O O . LEU A 1 183 ? -8.673 -13.294 -4.954 1.00 89.31 183 LEU A O 1
ATOM 1438 N N . ALA A 1 184 ? -10.418 -14.278 -3.988 1.00 88.81 184 ALA A N 1
ATOM 1439 C CA . ALA A 1 184 ? -9.807 -14.262 -2.665 1.00 88.81 184 ALA A CA 1
ATOM 1440 C C . ALA A 1 184 ? -8.553 -15.144 -2.560 1.00 88.81 184 ALA A C 1
ATOM 1442 O O . ALA A 1 184 ? -7.661 -14.823 -1.765 1.00 88.81 184 ALA A O 1
ATOM 1443 N N . ARG A 1 185 ? -8.474 -16.222 -3.354 1.00 86.69 185 ARG A N 1
ATOM 1444 C CA . ARG A 1 185 ? -7.285 -17.085 -3.472 1.00 86.69 185 ARG A CA 1
ATOM 1445 C C . ARG A 1 185 ? -6.155 -16.426 -4.250 1.00 86.69 185 ARG A C 1
ATOM 1447 O O . ARG A 1 185 ? -5.000 -16.738 -3.997 1.00 86.69 185 ARG A O 1
ATOM 1454 N N . SER A 1 186 ? -6.463 -15.533 -5.191 1.00 80.81 186 SER A N 1
ATOM 1455 C CA . SER A 1 186 ? -5.442 -14.801 -5.953 1.00 80.81 186 SER A CA 1
ATOM 1456 C C . SER A 1 186 ? -4.933 -13.543 -5.237 1.00 80.81 186 SER A C 1
ATOM 1458 O O . SER A 1 186 ? -3.879 -13.022 -5.598 1.00 80.81 186 SER A O 1
ATOM 1460 N N . THR A 1 187 ? -5.619 -13.091 -4.182 1.00 81.69 187 THR A N 1
ATOM 1461 C CA . THR A 1 187 ? -5.258 -11.917 -3.368 1.00 81.69 187 THR A CA 1
ATOM 1462 C C . THR A 1 187 ? -4.616 -12.294 -2.024 1.00 81.69 187 THR A C 1
ATOM 1464 O O . THR A 1 187 ? -5.024 -11.786 -0.974 1.00 81.69 187 THR A O 1
ATOM 1467 N N . ASP A 1 188 ? -3.671 -13.234 -2.007 1.00 79.94 188 ASP A N 1
ATOM 1468 C CA . ASP A 1 188 ? -2.986 -13.619 -0.765 1.00 79.94 188 ASP A CA 1
ATOM 1469 C C . ASP A 1 188 ? -2.283 -12.424 -0.102 1.00 79.94 188 ASP A C 1
ATOM 1471 O O . ASP A 1 188 ? -1.721 -11.561 -0.772 1.00 79.94 188 ASP A O 1
ATOM 1475 N N . ASP A 1 189 ? -2.367 -12.357 1.230 1.00 79.31 189 ASP A N 1
ATOM 1476 C CA . ASP A 1 189 ? -1.861 -11.265 2.078 1.00 79.31 189 ASP A CA 1
ATOM 1477 C C . ASP A 1 189 ? -2.430 -9.861 1.794 1.00 79.31 189 ASP A C 1
ATOM 1479 O O . ASP A 1 189 ? -1.949 -8.870 2.344 1.00 79.31 189 ASP A O 1
ATOM 1483 N N . PHE A 1 190 ? -3.498 -9.734 0.997 1.00 77.56 190 PHE A N 1
ATOM 1484 C CA . PHE A 1 190 ? -4.105 -8.424 0.762 1.00 77.56 190 PHE A CA 1
ATOM 1485 C C . PHE A 1 190 ? -4.902 -7.952 1.979 1.00 77.56 190 PHE A C 1
ATOM 1487 O O . PHE A 1 190 ? -5.794 -8.645 2.472 1.00 77.56 190 PHE A O 1
ATOM 1494 N N . ASN A 1 191 ? -4.647 -6.720 2.418 1.00 78.56 191 ASN A N 1
ATOM 1495 C CA . ASN A 1 191 ? -5.482 -6.036 3.400 1.00 78.56 191 ASN A CA 1
ATOM 1496 C C . ASN A 1 191 ? -6.735 -5.416 2.752 1.00 78.56 191 ASN A C 1
ATOM 1498 O O . ASN A 1 191 ? -6.864 -5.311 1.530 1.00 78.56 191 ASN A O 1
ATOM 1502 N N . GLY A 1 192 ? -7.685 -4.967 3.579 1.00 77.81 192 GLY A N 1
ATOM 1503 C CA . GLY A 1 192 ? -8.962 -4.436 3.088 1.00 77.81 192 GLY A CA 1
ATOM 1504 C C . GLY A 1 192 ? -8.829 -3.229 2.149 1.00 77.81 192 GLY A C 1
ATOM 1505 O O . GLY A 1 192 ? -9.630 -3.077 1.228 1.00 77.81 192 GLY A O 1
ATOM 1506 N N . ALA A 1 193 ? -7.797 -2.396 2.325 1.00 74.25 193 ALA A N 1
ATOM 1507 C CA . ALA A 1 193 ? -7.545 -1.268 1.431 1.00 74.25 193 ALA A CA 1
ATOM 1508 C C . ALA A 1 193 ? -7.101 -1.733 0.037 1.00 74.25 193 ALA A C 1
ATOM 1510 O O . ALA A 1 193 ? -7.578 -1.190 -0.959 1.00 74.25 193 ALA A O 1
ATOM 1511 N N . GLN A 1 194 ? -6.232 -2.747 -0.037 1.00 78.19 194 GLN A N 1
ATOM 1512 C CA . GLN A 1 194 ? -5.804 -3.343 -1.305 1.00 78.19 194 GLN A CA 1
ATOM 1513 C C . GLN A 1 194 ? -6.984 -4.000 -2.026 1.00 78.19 194 GLN A C 1
ATOM 1515 O O . GLN A 1 194 ? -7.196 -3.720 -3.199 1.00 78.19 194 GLN A O 1
ATOM 1520 N N . LEU A 1 195 ? -7.820 -4.769 -1.320 1.00 83.06 195 LEU A N 1
ATOM 1521 C CA . LEU A 1 195 ? -9.021 -5.390 -1.901 1.00 83.06 195 LEU A CA 1
ATOM 1522 C C . LEU A 1 195 ? -10.028 -4.361 -2.427 1.00 83.06 195 LEU A C 1
ATOM 1524 O O . LEU A 1 195 ? -10.610 -4.544 -3.492 1.00 83.06 195 LEU A O 1
ATOM 1528 N N . LYS A 1 196 ? -10.219 -3.240 -1.720 1.00 81.38 196 LYS A N 1
ATOM 1529 C CA . LYS A 1 196 ? -11.029 -2.129 -2.236 1.00 81.38 196 LYS A CA 1
ATOM 1530 C C . LYS A 1 196 ? -10.459 -1.591 -3.545 1.00 81.38 196 LYS A C 1
ATOM 1532 O O . LYS A 1 196 ? -11.223 -1.285 -4.458 1.00 81.38 196 LYS A O 1
ATOM 1537 N N . ALA A 1 197 ? -9.140 -1.442 -3.608 1.00 76.94 197 ALA A N 1
ATOM 1538 C CA . ALA A 1 197 ? -8.459 -0.933 -4.784 1.00 76.94 197 ALA A CA 1
ATOM 1539 C C . ALA A 1 197 ? -8.670 -1.878 -5.980 1.00 76.94 197 ALA A C 1
ATOM 1541 O O . ALA A 1 197 ? -9.047 -1.403 -7.048 1.00 76.94 197 ALA A O 1
ATOM 1542 N N . VAL A 1 198 ? -8.580 -3.201 -5.773 1.00 85.50 198 VAL A N 1
ATOM 1543 C CA . VAL A 1 198 ? -8.917 -4.225 -6.785 1.00 85.50 198 VAL A CA 1
ATOM 1544 C C . VAL A 1 198 ? -10.294 -3.980 -7.401 1.00 85.50 198 VAL A C 1
ATOM 1546 O O . VAL A 1 198 ? -10.418 -3.929 -8.621 1.00 85.50 198 VAL A O 1
ATOM 1549 N N . CYS A 1 199 ? -11.324 -3.763 -6.575 1.00 87.50 199 CYS A N 1
ATOM 1550 C CA . CYS A 1 199 ? -12.672 -3.502 -7.082 1.00 87.50 199 CYS A CA 1
ATOM 1551 C C . CYS A 1 199 ? -12.754 -2.201 -7.895 1.00 87.50 199 CYS A C 1
ATOM 1553 O O . CYS A 1 199 ? -13.463 -2.146 -8.898 1.00 87.50 199 CYS A O 1
ATOM 1555 N N . VAL A 1 200 ? -12.066 -1.139 -7.459 1.00 82.12 200 VAL A N 1
ATOM 1556 C CA . VAL A 1 200 ? -12.063 0.149 -8.172 1.00 82.12 200 VAL A CA 1
ATOM 1557 C C . VAL A 1 200 ? -11.423 -0.000 -9.551 1.00 82.12 200 VAL A C 1
ATOM 1559 O O . VAL A 1 200 ? -12.008 0.453 -10.532 1.00 82.12 200 VAL A O 1
ATOM 1562 N N . GLU A 1 201 ? -10.276 -0.673 -9.640 1.00 79.69 201 GLU A N 1
ATOM 1563 C CA . GLU A 1 201 ? -9.595 -0.909 -10.917 1.00 79.69 201 GLU A CA 1
ATOM 1564 C C . GLU A 1 201 ? -10.401 -1.816 -11.845 1.00 79.69 201 GLU A C 1
ATOM 1566 O O . GLU A 1 201 ? -10.528 -1.501 -13.024 1.00 79.69 201 GLU A O 1
ATOM 1571 N N . ALA A 1 202 ? -11.034 -2.868 -11.320 1.00 88.06 202 ALA A N 1
ATOM 1572 C CA . ALA A 1 202 ? -11.935 -3.709 -12.108 1.00 88.06 202 ALA A CA 1
ATOM 1573 C C . ALA A 1 202 ? -13.056 -2.879 -12.765 1.00 88.06 202 ALA A C 1
ATOM 1575 O O . ALA A 1 202 ? -13.352 -3.028 -13.950 1.00 88.06 202 ALA A O 1
ATOM 1576 N N . GLY A 1 203 ? -13.627 -1.923 -12.023 1.00 85.94 203 GLY A N 1
ATOM 1577 C CA . GLY A 1 203 ? -14.589 -0.967 -12.571 1.00 85.94 203 GLY A CA 1
ATOM 1578 C C . GLY A 1 203 ? -13.999 -0.063 -13.661 1.00 85.94 203 GLY A C 1
ATOM 1579 O O . GLY A 1 203 ? -14.654 0.193 -14.668 1.00 85.94 203 GLY A O 1
ATOM 1580 N N . MET A 1 204 ? -12.758 0.402 -13.496 1.00 79.12 204 MET A N 1
ATOM 1581 C CA . MET A 1 204 ? -12.074 1.224 -14.502 1.00 79.12 204 MET A CA 1
ATOM 1582 C C . MET A 1 204 ? -11.754 0.442 -15.780 1.00 79.12 204 MET A C 1
ATOM 1584 O O . MET A 1 204 ? -11.875 0.998 -16.871 1.00 79.12 204 MET A O 1
ATOM 1588 N N . LEU A 1 205 ? -11.367 -0.829 -15.666 1.00 80.38 205 LEU A N 1
ATOM 1589 C CA . LEU A 1 205 ? -11.123 -1.714 -16.806 1.00 80.38 205 LEU A CA 1
ATOM 1590 C C . LEU A 1 205 ? -12.409 -1.963 -17.595 1.00 80.38 205 LEU A C 1
ATOM 1592 O O . LEU A 1 205 ? -12.410 -1.793 -18.814 1.00 80.38 205 LEU A O 1
ATOM 1596 N N . ALA A 1 206 ? -13.521 -2.224 -16.900 1.00 86.38 206 ALA A N 1
ATOM 1597 C CA . ALA A 1 206 ? -14.838 -2.339 -17.522 1.00 86.38 206 ALA A CA 1
ATOM 1598 C C . ALA A 1 206 ? -15.225 -1.073 -18.310 1.00 86.38 206 ALA A C 1
ATOM 1600 O O . ALA A 1 206 ? -15.698 -1.165 -19.443 1.00 86.38 206 ALA A O 1
ATOM 1601 N N . LEU A 1 207 ? -14.946 0.114 -17.762 1.00 82.06 207 LEU A N 1
ATOM 1602 C CA . LEU A 1 207 ? -15.176 1.379 -18.466 1.00 82.06 207 LEU A CA 1
ATOM 1603 C C . LEU A 1 207 ? -14.273 1.551 -19.697 1.00 82.06 207 LEU A C 1
ATOM 1605 O O . LEU A 1 207 ? -14.737 2.067 -20.707 1.00 82.06 207 LEU A O 1
ATOM 1609 N N . ARG A 1 208 ? -13.005 1.116 -19.651 1.00 78.81 208 ARG A N 1
ATOM 1610 C CA . ARG A 1 208 ? -12.089 1.207 -20.810 1.00 78.81 208 ARG A CA 1
ATOM 1611 C C . ARG A 1 208 ? -12.525 0.339 -21.986 1.00 78.81 208 ARG A C 1
ATOM 1613 O O . ARG A 1 208 ? -12.226 0.685 -23.122 1.00 78.81 208 ARG A O 1
ATOM 1620 N N . ARG A 1 209 ? -13.219 -0.771 -21.723 1.00 82.50 209 ARG A N 1
ATOM 1621 C CA . ARG A 1 209 ? -13.808 -1.636 -22.759 1.00 82.50 209 ARG A CA 1
ATOM 1622 C C . ARG A 1 209 ? -15.220 -1.211 -23.181 1.00 82.50 209 ARG A C 1
ATOM 1624 O O . ARG A 1 209 ? -15.913 -2.005 -23.811 1.00 82.50 209 ARG A O 1
ATOM 1631 N N . ASP A 1 210 ? -15.651 -0.003 -22.804 1.00 87.00 210 ASP A N 1
ATOM 1632 C CA . ASP A 1 210 ? -17.005 0.525 -23.023 1.00 87.00 210 ASP A CA 1
ATOM 1633 C C . ASP A 1 210 ? -18.119 -0.418 -22.511 1.00 87.00 210 ASP A C 1
ATOM 1635 O O . ASP A 1 210 ? -19.235 -0.442 -23.035 1.00 87.00 210 ASP A O 1
ATOM 1639 N N . ALA A 1 211 ? -17.835 -1.214 -21.471 1.00 88.62 211 ALA A N 1
ATOM 1640 C CA . ALA A 1 211 ? -18.805 -2.120 -20.867 1.00 88.62 211 ALA A CA 1
ATOM 1641 C C . ALA A 1 211 ? -19.567 -1.455 -19.716 1.00 88.62 211 ALA A C 1
ATOM 1643 O O . ALA A 1 211 ? -19.047 -0.638 -18.957 1.00 88.62 211 ALA A O 1
ATOM 1644 N N . THR A 1 212 ? -20.824 -1.861 -19.551 1.00 90.56 212 THR A N 1
ATOM 1645 C CA . THR A 1 212 ? -21.701 -1.405 -18.462 1.00 90.56 212 THR A CA 1
ATOM 1646 C C . THR A 1 212 ? -21.678 -2.328 -17.245 1.00 90.56 212 THR A C 1
ATOM 1648 O O . THR A 1 212 ? -22.363 -2.059 -16.259 1.00 90.56 212 THR A O 1
ATOM 1651 N N . GLU A 1 213 ? -20.942 -3.434 -17.318 1.00 94.50 213 GLU A N 1
ATOM 1652 C CA . GLU A 1 213 ? -20.838 -4.464 -16.285 1.00 94.50 213 GLU A CA 1
ATOM 1653 C C . GLU A 1 213 ? -19.385 -4.903 -16.098 1.00 94.50 213 GLU A C 1
ATOM 1655 O O . GLU A 1 213 ? -18.620 -4.915 -17.060 1.00 94.50 213 GLU A O 1
ATOM 1660 N N . VAL A 1 214 ? -19.016 -5.263 -14.868 1.00 93.75 214 VAL A N 1
ATOM 1661 C CA . VAL A 1 214 ? -17.683 -5.749 -14.492 1.00 93.75 214 VAL A CA 1
ATOM 1662 C C . VAL A 1 214 ? -17.680 -7.277 -14.500 1.00 93.75 214 VAL A C 1
ATOM 1664 O O . VAL A 1 214 ? -18.490 -7.905 -13.814 1.00 93.75 214 VAL A O 1
ATOM 1667 N N . ASN A 1 215 ? -16.756 -7.865 -15.251 1.00 93.62 215 ASN A N 1
ATOM 1668 C CA . ASN A 1 215 ? -16.599 -9.304 -15.429 1.00 93.62 215 ASN A CA 1
ATOM 1669 C C . ASN A 1 215 ? -15.504 -9.854 -14.511 1.00 93.62 215 ASN A C 1
ATOM 1671 O O . ASN A 1 215 ? -14.722 -9.112 -13.919 1.00 93.62 215 ASN A O 1
ATOM 1675 N N . HIS A 1 216 ? -15.424 -11.181 -14.406 1.00 91.06 216 HIS A N 1
ATOM 1676 C CA . HIS A 1 216 ? -14.454 -11.839 -13.527 1.00 91.06 216 HIS A CA 1
ATOM 1677 C C . HIS A 1 216 ? -13.001 -11.533 -13.935 1.00 91.06 216 HIS A C 1
ATOM 1679 O O . HIS A 1 216 ? -12.143 -11.331 -13.078 1.00 91.06 216 HIS A O 1
ATOM 1685 N N . GLU A 1 217 ? -12.746 -11.421 -15.240 1.00 86.56 217 GLU A N 1
ATOM 1686 C CA . GLU A 1 217 ? -11.440 -11.052 -15.796 1.00 86.56 217 GLU A CA 1
ATOM 1687 C C . GLU A 1 217 ? -10.995 -9.650 -15.357 1.00 86.56 217 GLU A C 1
ATOM 1689 O O . GLU A 1 217 ? -9.842 -9.489 -14.966 1.00 86.56 217 GLU A O 1
ATOM 1694 N N . ASP A 1 218 ? -11.908 -8.671 -15.289 1.00 87.31 218 ASP A N 1
ATOM 1695 C CA . ASP A 1 218 ? -11.567 -7.314 -14.837 1.00 87.31 218 ASP A CA 1
ATOM 1696 C C . ASP A 1 218 ? -11.094 -7.309 -13.372 1.00 87.31 218 ASP A C 1
ATOM 1698 O O . ASP A 1 218 ? -10.223 -6.528 -12.998 1.00 87.31 218 ASP A O 1
ATOM 1702 N N . PHE A 1 219 ? -11.651 -8.178 -12.519 1.00 86.38 219 PHE A N 1
ATOM 1703 C CA . PHE A 1 219 ? -11.191 -8.318 -11.133 1.00 86.38 219 PHE A CA 1
ATOM 1704 C C . PHE A 1 219 ? -9.834 -9.014 -11.037 1.00 86.38 219 PHE A C 1
ATOM 1706 O O . PHE A 1 219 ? -9.002 -8.603 -10.226 1.00 86.38 219 PHE A O 1
ATOM 1713 N N . ASN A 1 220 ? -9.589 -10.035 -11.862 1.00 80.81 220 ASN A N 1
ATOM 1714 C CA . ASN A 1 220 ? -8.282 -10.689 -11.932 1.00 80.81 220 ASN A CA 1
ATOM 1715 C C . ASN A 1 220 ? -7.195 -9.712 -12.399 1.00 80.81 220 ASN A C 1
ATOM 1717 O O . ASN A 1 220 ? -6.109 -9.681 -11.822 1.00 80.81 220 ASN A O 1
ATOM 1721 N N . GLU A 1 221 ? -7.503 -8.864 -13.380 1.00 70.12 221 GLU A N 1
ATOM 1722 C CA . GLU A 1 221 ? -6.606 -7.801 -13.831 1.00 70.12 221 GLU A CA 1
ATOM 1723 C C . GLU A 1 221 ? -6.473 -6.672 -12.797 1.00 70.12 221 GLU A C 1
ATOM 1725 O O . GLU A 1 221 ? -5.368 -6.214 -12.520 1.00 70.12 221 GLU A O 1
ATOM 1730 N N . GLY A 1 222 ? -7.563 -6.268 -12.138 1.00 61.56 222 GLY A N 1
ATOM 1731 C CA . GLY A 1 222 ? -7.549 -5.258 -11.074 1.00 61.56 222 GLY A CA 1
ATOM 1732 C C . GLY A 1 222 ? -6.788 -5.694 -9.815 1.00 61.56 222 GLY A C 1
ATOM 1733 O O . GLY A 1 222 ? -6.240 -4.856 -9.092 1.00 61.56 222 GLY A O 1
ATOM 1734 N N . SER A 1 223 ? -6.696 -7.005 -9.553 1.00 56.88 223 SER A N 1
ATOM 1735 C CA . SER A 1 223 ? -5.882 -7.570 -8.467 1.00 56.88 223 SER A CA 1
ATOM 1736 C C . SER A 1 223 ? -4.389 -7.333 -8.678 1.00 56.88 223 SER A C 1
ATOM 1738 O O . SER A 1 223 ? -3.609 -7.304 -7.722 1.00 56.88 223 SER A O 1
ATOM 1740 N N . LEU A 1 224 ? -3.986 -7.091 -9.923 1.00 53.88 224 LEU A N 1
ATOM 1741 C CA . LEU A 1 224 ? -2.634 -6.728 -10.309 1.00 53.88 224 LEU A CA 1
ATOM 1742 C C . LEU A 1 224 ? -2.447 -5.216 -10.137 1.00 53.88 224 LEU A C 1
ATOM 1744 O O . LEU A 1 224 ? -2.170 -4.493 -11.093 1.00 53.88 224 LEU A O 1
ATOM 1748 N N . HIS A 1 225 ? -2.580 -4.709 -8.907 1.00 52.41 225 HIS A N 1
ATOM 1749 C CA . HIS A 1 225 ? -2.137 -3.344 -8.634 1.00 52.41 225 HIS A CA 1
ATOM 1750 C C . HIS A 1 225 ? -0.653 -3.229 -8.972 1.00 52.41 225 HIS A C 1
ATOM 1752 O O . HIS A 1 225 ? 0.211 -3.910 -8.424 1.00 52.41 225 HIS A O 1
ATOM 1758 N N . GLN A 1 226 ? -0.396 -2.366 -9.940 1.00 62.06 226 GLN A N 1
ATOM 1759 C CA . GLN A 1 226 ? 0.847 -2.277 -10.687 1.00 62.06 226 GLN A CA 1
ATOM 1760 C C . GLN A 1 226 ? 1.998 -1.834 -9.781 1.00 62.06 226 GLN A C 1
ATOM 1762 O O . GLN A 1 226 ? 3.094 -2.388 -9.808 1.00 62.06 226 GLN A O 1
ATOM 1767 N N . HIS A 1 227 ? 1.710 -0.883 -8.900 1.00 62.47 227 HIS A N 1
ATOM 1768 C CA . HIS A 1 227 ? 2.619 -0.440 -7.861 1.00 62.47 227 HIS A CA 1
ATOM 1769 C C . HIS A 1 227 ? 1.848 -0.231 -6.557 1.00 62.47 227 HIS A C 1
ATOM 1771 O O . HIS A 1 227 ? 0.775 0.368 -6.538 1.00 62.47 227 HIS A O 1
ATOM 1777 N N . THR A 1 228 ? 2.411 -0.694 -5.448 1.00 68.00 228 THR A N 1
ATOM 1778 C CA . THR A 1 228 ? 1.886 -0.507 -4.085 1.00 68.00 228 THR A CA 1
ATOM 1779 C C . THR A 1 228 ? 2.355 0.807 -3.444 1.00 68.00 228 THR A C 1
ATOM 1781 O O . THR A 1 228 ? 1.875 1.181 -2.371 1.00 68.00 228 THR A O 1
ATOM 1784 N N . SER A 1 229 ? 3.287 1.509 -4.103 1.00 75.94 229 SER A N 1
ATOM 1785 C CA . SER A 1 229 ? 3.921 2.763 -3.667 1.00 75.94 229 SER A CA 1
ATOM 1786 C C . SER A 1 229 ? 4.091 3.765 -4.824 1.00 75.94 229 SER A C 1
ATOM 1788 O O . SER A 1 229 ? 3.767 3.464 -5.973 1.00 75.94 229 SER A O 1
ATOM 1790 N N . SER A 1 230 ? 4.613 4.966 -4.535 1.00 81.38 230 SER A N 1
ATOM 1791 C CA . SER A 1 230 ? 4.797 6.044 -5.520 1.00 81.38 230 SER A CA 1
ATOM 1792 C C . SER A 1 230 ? 5.701 5.643 -6.689 1.00 81.38 230 SER A C 1
ATOM 1794 O O . SER A 1 230 ? 6.773 5.072 -6.478 1.00 81.38 230 SER A O 1
ATOM 1796 N N . VAL A 1 231 ? 5.303 6.018 -7.905 1.00 89.00 231 VAL A N 1
ATOM 1797 C CA . VAL A 1 231 ? 6.112 5.859 -9.121 1.00 89.00 231 VAL A CA 1
ATOM 1798 C C . VAL A 1 231 ? 7.347 6.753 -9.037 1.00 89.00 231 VAL A C 1
ATOM 1800 O O . VAL A 1 231 ? 7.239 7.946 -8.762 1.00 89.00 231 VAL A O 1
ATOM 1803 N N . THR A 1 232 ? 8.518 6.167 -9.255 1.00 91.69 232 THR A N 1
ATOM 1804 C CA . THR A 1 232 ? 9.822 6.834 -9.163 1.00 91.69 232 THR A CA 1
ATOM 1805 C C . THR A 1 232 ? 10.413 7.150 -10.529 1.00 91.69 232 THR A C 1
ATOM 1807 O O . THR A 1 232 ? 11.063 8.179 -10.680 1.00 91.69 232 THR A O 1
ATOM 1810 N N . ALA A 1 233 ? 10.155 6.308 -11.531 1.00 91.88 233 ALA A N 1
ATOM 1811 C CA . ALA A 1 233 ? 10.627 6.510 -12.895 1.00 91.88 233 ALA A CA 1
ATOM 1812 C C . ALA A 1 233 ? 9.630 5.962 -13.920 1.00 91.88 233 ALA A C 1
ATOM 1814 O O . ALA A 1 233 ? 8.886 5.019 -13.649 1.00 91.88 233 ALA A O 1
ATOM 1815 N N . VAL A 1 234 ? 9.630 6.562 -15.110 1.00 92.12 234 VAL A N 1
ATOM 1816 C CA . VAL A 1 234 ? 8.751 6.203 -16.226 1.00 92.12 234 VAL A CA 1
ATOM 1817 C C . VAL A 1 234 ? 9.554 6.255 -17.524 1.00 92.12 234 VAL A C 1
ATOM 1819 O O . VAL A 1 234 ? 10.371 7.153 -17.726 1.00 92.12 234 VAL A O 1
ATOM 1822 N N . THR A 1 235 ? 9.349 5.287 -18.412 1.00 92.19 235 THR A N 1
ATOM 1823 C CA . THR A 1 235 ? 10.004 5.240 -19.721 1.00 92.19 235 THR A CA 1
ATOM 1824 C C . THR A 1 235 ? 9.066 4.682 -20.777 1.00 92.19 235 THR A C 1
ATOM 1826 O O . THR A 1 235 ? 8.365 3.701 -20.545 1.00 92.19 235 THR A O 1
ATOM 1829 N N . PHE A 1 236 ? 9.084 5.301 -21.953 1.00 91.06 236 PHE A N 1
ATOM 1830 C CA . PHE A 1 236 ? 8.360 4.824 -23.123 1.00 91.06 236 PHE A CA 1
ATOM 1831 C C . PHE A 1 236 ? 9.308 4.094 -24.064 1.00 91.06 236 PHE A C 1
ATOM 1833 O O . PHE A 1 236 ? 10.463 4.486 -24.229 1.00 91.06 236 PHE A O 1
ATOM 1840 N N . PHE A 1 237 ? 8.795 3.056 -24.712 1.00 91.69 237 PHE A N 1
ATOM 1841 C CA . PHE A 1 237 ? 9.472 2.379 -25.803 1.00 91.69 237 PHE A CA 1
ATOM 1842 C C . PHE A 1 237 ? 8.644 2.483 -27.083 1.00 91.69 237 PHE A C 1
ATOM 1844 O O . PHE A 1 237 ? 7.473 2.093 -27.124 1.00 91.69 237 PHE A O 1
ATOM 1851 N N . THR A 1 238 ? 9.294 2.972 -28.138 1.00 89.44 238 THR A N 1
ATOM 1852 C CA . THR A 1 238 ? 8.734 3.095 -29.483 1.00 89.44 238 THR A CA 1
ATOM 1853 C C . THR A 1 238 ? 9.596 2.279 -30.446 1.00 89.44 238 THR A C 1
ATOM 1855 O O . THR A 1 238 ? 10.755 2.637 -30.663 1.00 89.44 238 THR A O 1
ATOM 1858 N N . PRO A 1 239 ? 9.075 1.185 -31.030 1.00 86.25 239 PRO A N 1
ATOM 1859 C CA . PRO A 1 239 ? 9.762 0.474 -32.101 1.00 86.25 239 PRO A CA 1
ATOM 1860 C C . PRO A 1 239 ? 10.037 1.411 -33.289 1.00 86.25 239 PRO A C 1
ATOM 1862 O O . PRO A 1 239 ? 9.152 2.196 -33.627 1.00 86.25 239 PRO A O 1
ATOM 1865 N N . PRO A 1 240 ? 11.171 1.280 -34.005 1.00 83.88 240 PRO A N 1
ATOM 1866 C CA . PRO A 1 240 ? 11.486 2.136 -35.158 1.00 83.88 240 PRO A CA 1
ATOM 1867 C C . PRO A 1 240 ? 10.434 2.111 -36.279 1.00 83.88 240 PRO A C 1
ATOM 1869 O O . PRO A 1 240 ? 10.361 3.028 -37.090 1.00 83.88 240 PRO A O 1
ATOM 1872 N N . SER A 1 241 ? 9.625 1.050 -36.342 1.00 84.94 241 SER A N 1
ATOM 1873 C CA . SER A 1 241 ? 8.547 0.882 -37.318 1.00 84.94 241 SER A CA 1
ATOM 1874 C C . SER A 1 241 ? 7.257 1.634 -36.970 1.00 84.94 241 SER A C 1
ATOM 1876 O O . SER A 1 241 ? 6.321 1.596 -37.763 1.00 84.94 241 SER A O 1
ATOM 1878 N N . LEU A 1 242 ? 7.159 2.246 -35.785 1.00 84.56 242 LEU A N 1
ATOM 1879 C CA . LEU A 1 242 ? 5.955 2.918 -35.295 1.00 84.56 242 LEU A CA 1
ATOM 1880 C C . LEU A 1 242 ? 6.237 4.390 -34.985 1.00 84.56 242 LEU A C 1
ATOM 1882 O O . LEU A 1 242 ? 7.314 4.751 -34.521 1.00 84.56 242 LEU A O 1
ATOM 1886 N N . SER A 1 243 ? 5.239 5.242 -35.216 1.00 82.94 243 SER A N 1
ATOM 1887 C CA . SER A 1 243 ? 5.301 6.678 -34.914 1.00 82.94 243 SER A CA 1
ATOM 1888 C C . SER A 1 243 ? 4.804 7.030 -33.508 1.00 82.94 243 SER A C 1
ATOM 1890 O O . SER A 1 243 ? 4.886 8.185 -33.100 1.00 82.94 243 SER A O 1
ATOM 1892 N N . PHE A 1 244 ? 4.268 6.055 -32.776 1.00 82.56 244 PHE A N 1
ATOM 1893 C CA . PHE A 1 244 ? 3.722 6.201 -31.430 1.00 82.56 244 PHE A CA 1
ATOM 1894 C C . PHE A 1 244 ? 4.298 5.117 -30.512 1.00 82.56 244 PHE A C 1
ATOM 1896 O O . PHE A 1 244 ? 4.637 4.030 -30.996 1.00 82.56 244 PHE A O 1
ATOM 1903 N N . PRO A 1 245 ? 4.443 5.399 -29.202 1.00 84.25 245 PRO A N 1
ATOM 1904 C CA . PRO A 1 245 ? 4.969 4.423 -28.261 1.00 84.25 245 PRO A CA 1
ATOM 1905 C C . PRO A 1 245 ? 4.110 3.165 -28.266 1.00 84.25 245 PRO A C 1
ATOM 1907 O O . PRO A 1 245 ? 2.890 3.234 -28.417 1.00 84.25 245 PRO A O 1
ATOM 1910 N N . ARG A 1 246 ? 4.779 2.019 -28.120 1.00 88.06 246 ARG A N 1
ATOM 1911 C CA . ARG A 1 246 ? 4.149 0.699 -28.007 1.00 88.06 246 ARG A CA 1
ATOM 1912 C C . ARG A 1 246 ? 4.043 0.261 -26.557 1.00 88.06 246 ARG A C 1
ATOM 1914 O O . ARG A 1 246 ? 3.085 -0.400 -26.185 1.00 88.06 246 ARG A O 1
ATOM 1921 N N . ASN A 1 247 ? 5.048 0.591 -25.749 1.00 91.38 247 ASN A N 1
ATOM 1922 C CA . ASN A 1 247 ? 5.060 0.203 -24.352 1.00 91.38 247 ASN A CA 1
ATOM 1923 C C . ASN A 1 247 ? 5.397 1.377 -23.448 1.00 91.38 247 ASN A C 1
ATOM 1925 O O . ASN A 1 247 ? 6.257 2.202 -23.760 1.00 91.38 247 ASN A O 1
ATOM 1929 N N . LEU A 1 248 ? 4.743 1.391 -22.294 1.00 91.25 248 LEU A N 1
ATOM 1930 C CA . LEU A 1 248 ? 5.103 2.218 -21.157 1.00 91.25 248 LEU A CA 1
ATOM 1931 C C . LEU A 1 248 ? 5.649 1.294 -20.078 1.00 91.25 248 LEU A C 1
ATOM 1933 O O . LEU A 1 248 ? 5.104 0.223 -19.831 1.00 91.25 248 LEU A O 1
ATOM 1937 N N . LEU A 1 249 ? 6.742 1.694 -19.452 1.00 93.81 249 LEU A N 1
ATOM 1938 C CA . LEU A 1 249 ? 7.273 1.026 -18.284 1.00 93.81 249 LEU A CA 1
ATOM 1939 C C . LEU A 1 249 ? 7.339 2.025 -17.136 1.00 93.81 249 LEU A C 1
ATOM 1941 O O . LEU A 1 249 ? 7.837 3.139 -17.310 1.00 93.81 249 LEU A O 1
ATOM 1945 N N . SER A 1 250 ? 6.865 1.620 -15.966 1.00 93.88 250 SER A N 1
ATOM 1946 C CA . SER A 1 250 ? 6.948 2.413 -14.742 1.00 93.88 250 SER A CA 1
ATOM 1947 C C . SER A 1 250 ? 7.681 1.639 -13.661 1.00 93.88 250 SER A C 1
ATOM 1949 O O . SER A 1 250 ? 7.574 0.419 -13.573 1.00 93.88 250 SER A O 1
ATOM 1951 N N . ALA A 1 251 ? 8.445 2.345 -12.842 1.00 93.81 251 ALA A N 1
ATOM 1952 C CA . ALA A 1 251 ? 9.140 1.802 -11.689 1.00 93.81 251 ALA A CA 1
ATOM 1953 C C . ALA A 1 251 ? 8.633 2.481 -10.414 1.00 93.81 251 ALA A C 1
ATOM 1955 O O . ALA A 1 251 ? 8.207 3.636 -10.464 1.00 93.81 251 ALA A O 1
ATOM 1956 N N . SER A 1 252 ? 8.674 1.784 -9.279 1.00 93.62 252 SER A N 1
ATOM 1957 C CA . SER A 1 252 ? 8.110 2.292 -8.026 1.00 93.62 252 SER A CA 1
ATOM 1958 C C . SER A 1 252 ? 9.035 2.169 -6.822 1.00 93.62 252 SER A C 1
ATOM 1960 O O . SER A 1 252 ? 9.983 1.378 -6.769 1.00 93.62 252 SER A O 1
ATOM 1962 N N . ALA A 1 253 ? 8.709 2.973 -5.811 1.00 90.75 253 ALA A N 1
ATOM 1963 C CA . ALA A 1 253 ? 9.319 2.962 -4.495 1.00 90.75 253 ALA A CA 1
ATOM 1964 C C . ALA A 1 253 ? 9.143 1.629 -3.736 1.00 90.75 253 ALA A C 1
ATOM 1966 O O . ALA A 1 253 ? 9.866 1.391 -2.771 1.00 90.75 253 ALA A O 1
ATOM 1967 N N . ASP A 1 254 ? 8.251 0.743 -4.184 1.00 85.44 254 ASP A N 1
ATOM 1968 C CA . ASP A 1 254 ? 8.113 -0.616 -3.641 1.00 85.44 254 ASP A CA 1
ATOM 1969 C C . ASP A 1 254 ? 9.100 -1.638 -4.242 1.00 85.44 254 ASP A C 1
ATOM 1971 O O . ASP A 1 254 ? 9.118 -2.794 -3.829 1.00 85.44 254 ASP A O 1
ATOM 1975 N N . GLY A 1 255 ? 9.935 -1.226 -5.203 1.00 90.50 255 GLY A N 1
ATOM 1976 C CA . GLY A 1 255 ? 10.909 -2.103 -5.859 1.00 90.50 255 GLY A CA 1
ATOM 1977 C C . GLY A 1 255 ? 10.374 -2.857 -7.080 1.00 90.50 255 GLY A C 1
ATOM 1978 O O . GLY A 1 255 ? 11.110 -3.647 -7.686 1.00 90.50 255 GLY A O 1
ATOM 1979 N N . SER A 1 256 ? 9.117 -2.627 -7.467 1.00 91.69 256 SER A N 1
ATOM 1980 C CA . SER A 1 256 ? 8.501 -3.239 -8.642 1.00 91.69 256 SER A CA 1
ATOM 1981 C C . SER A 1 256 ? 8.631 -2.380 -9.903 1.00 91.69 256 SER A C 1
ATOM 1983 O O . SER A 1 256 ? 8.780 -1.156 -9.855 1.00 91.69 256 SER A O 1
ATOM 1985 N N . VAL A 1 257 ? 8.572 -3.052 -11.053 1.00 92.81 257 VAL A N 1
ATOM 1986 C CA . VAL A 1 257 ? 8.468 -2.455 -12.387 1.00 92.81 257 VAL A CA 1
ATOM 1987 C C . VAL A 1 257 ? 7.238 -3.013 -13.080 1.00 92.81 257 VAL A C 1
ATOM 1989 O O . VAL A 1 257 ? 7.051 -4.231 -13.125 1.00 92.81 257 VAL A O 1
ATOM 1992 N N . CYS A 1 258 ? 6.435 -2.124 -13.649 1.00 90.56 258 CYS A N 1
ATOM 1993 C CA . CYS A 1 258 ? 5.286 -2.466 -14.463 1.00 90.56 258 CYS A CA 1
ATOM 1994 C C . CYS A 1 258 ? 5.525 -2.195 -15.933 1.00 90.56 258 CYS A C 1
ATOM 1996 O O . CYS A 1 258 ? 6.205 -1.242 -16.299 1.00 90.56 258 CYS A O 1
ATOM 1998 N N . ILE A 1 259 ? 4.946 -3.055 -16.761 1.00 90.38 259 ILE A N 1
ATOM 1999 C CA . ILE A 1 259 ? 4.993 -2.995 -18.215 1.00 90.38 259 ILE A CA 1
ATOM 2000 C C . ILE A 1 259 ? 3.559 -2.852 -18.703 1.00 90.38 259 ILE A C 1
ATOM 2002 O O . ILE A 1 259 ? 2.680 -3.586 -18.254 1.00 90.38 259 ILE A O 1
ATOM 2006 N N . PHE A 1 260 ? 3.347 -1.936 -19.634 1.00 86.50 260 PHE A N 1
ATOM 2007 C CA . PHE A 1 260 ? 2.056 -1.611 -20.211 1.00 86.50 260 PHE A CA 1
ATOM 2008 C C . PHE A 1 260 ? 2.154 -1.626 -21.732 1.00 86.50 260 PHE A C 1
ATOM 2010 O O . PHE A 1 260 ? 3.194 -1.264 -22.290 1.00 86.50 260 PHE A O 1
ATOM 2017 N N . ASP A 1 261 ? 1.073 -2.001 -22.403 1.00 84.00 261 ASP A N 1
ATOM 2018 C CA . ASP A 1 261 ? 0.823 -1.601 -23.785 1.00 84.00 261 ASP A CA 1
ATOM 2019 C C . ASP A 1 261 ? 0.236 -0.191 -23.754 1.00 84.00 261 ASP A C 1
ATOM 2021 O O . ASP A 1 261 ? -0.630 0.077 -22.929 1.00 84.00 261 ASP A O 1
ATOM 2025 N N . THR A 1 262 ? 0.718 0.727 -24.584 1.00 84.19 262 THR A N 1
ATOM 2026 C CA . THR A 1 262 ? 0.245 2.122 -24.594 1.00 84.19 262 THR A CA 1
ATOM 2027 C C . THR A 1 262 ? -1.016 2.334 -25.415 1.00 84.19 262 THR A C 1
ATOM 2029 O O . THR A 1 262 ? -1.634 3.386 -25.275 1.00 84.19 262 THR A O 1
ATOM 2032 N N . ASP A 1 263 ? -1.436 1.346 -26.203 1.00 76.44 263 ASP A N 1
ATOM 2033 C CA . ASP A 1 263 ? -2.683 1.392 -26.964 1.00 76.44 263 ASP A CA 1
ATOM 2034 C C . ASP A 1 263 ? -3.305 -0.018 -27.001 1.00 76.44 263 ASP A C 1
ATOM 2036 O O . ASP A 1 263 ? -2.823 -0.869 -27.753 1.00 76.44 263 ASP A O 1
ATOM 2040 N N . PRO A 1 264 ? -4.295 -0.322 -26.130 1.00 71.25 264 PRO A N 1
ATOM 2041 C CA . PRO A 1 264 ? -5.235 0.612 -25.488 1.00 71.25 264 PRO A CA 1
ATOM 2042 C C . PRO A 1 264 ? -4.915 0.998 -24.021 1.00 71.25 264 PRO A C 1
ATOM 2044 O O . PRO A 1 264 ? -5.817 1.138 -23.199 1.00 71.25 264 PRO A O 1
ATOM 2047 N N . PHE A 1 265 ? -3.644 1.190 -23.654 1.00 74.19 265 PHE A N 1
ATOM 2048 C CA . PHE A 1 265 ? -3.220 1.484 -22.270 1.00 74.19 265 PHE A CA 1
ATOM 2049 C C . PHE A 1 265 ? -3.549 0.351 -21.276 1.00 74.19 265 PHE A C 1
ATOM 2051 O O . PHE A 1 265 ? -4.265 0.530 -20.286 1.00 74.19 265 PHE A O 1
ATOM 2058 N N . VAL A 1 266 ? -3.026 -0.844 -21.553 1.00 72.25 266 VAL A N 1
ATOM 2059 C CA . VAL A 1 266 ? -3.308 -2.084 -20.809 1.00 72.25 266 VAL A CA 1
ATOM 2060 C C . VAL A 1 266 ? -2.086 -2.517 -20.015 1.00 72.25 266 VAL A C 1
ATOM 2062 O O . VAL A 1 266 ? -0.960 -2.456 -20.507 1.00 72.25 266 VAL A O 1
ATOM 2065 N N . HIS A 1 267 ? -2.295 -2.972 -18.779 1.00 77.19 267 HIS A N 1
ATOM 2066 C CA . HIS A 1 267 ? -1.234 -3.604 -18.000 1.00 77.19 267 HIS A CA 1
ATOM 2067 C C . HIS A 1 267 ? -0.836 -4.931 -18.620 1.00 77.19 267 HIS A C 1
ATOM 2069 O O . HIS A 1 267 ? -1.684 -5.775 -18.877 1.00 77.19 267 HIS A O 1
ATOM 2075 N N . LEU A 1 268 ? 0.455 -5.149 -18.808 1.00 79.25 268 LEU A N 1
ATOM 2076 C CA . LEU A 1 268 ? 0.954 -6.430 -19.286 1.00 79.25 268 LEU A CA 1
ATOM 2077 C C . LEU A 1 268 ? 1.530 -7.259 -18.145 1.00 79.25 268 LEU A C 1
ATOM 2079 O O . LEU A 1 268 ? 1.322 -8.471 -18.095 1.00 79.25 268 LEU A O 1
ATOM 2083 N N . LYS A 1 269 ? 2.329 -6.641 -17.264 1.00 81.75 269 LYS A N 1
ATOM 2084 C CA . LYS A 1 269 ? 3.033 -7.385 -16.214 1.00 81.75 269 LYS A CA 1
ATOM 2085 C C . LYS A 1 269 ? 3.612 -6.501 -15.120 1.00 81.75 269 LYS A C 1
ATOM 2087 O O . LYS A 1 269 ? 4.173 -5.449 -15.412 1.00 81.75 269 LYS A O 1
ATOM 2092 N N . THR A 1 270 ? 3.590 -7.007 -13.889 1.00 85.75 270 THR A N 1
ATOM 2093 C CA . THR A 1 270 ? 4.353 -6.480 -12.747 1.00 85.75 270 THR A CA 1
ATOM 2094 C C . THR A 1 270 ? 5.502 -7.429 -12.427 1.00 85.75 270 THR A C 1
ATOM 2096 O O . THR A 1 270 ? 5.318 -8.645 -12.370 1.00 85.75 270 THR A O 1
ATOM 2099 N N . VAL A 1 271 ? 6.700 -6.893 -12.212 1.00 87.88 271 VAL A N 1
ATOM 2100 C CA . VAL A 1 271 ? 7.883 -7.666 -11.819 1.00 87.88 271 VAL A CA 1
ATOM 2101 C C . VAL A 1 271 ? 8.506 -7.016 -10.592 1.00 87.88 271 VAL A C 1
ATOM 2103 O O . VAL A 1 271 ? 8.861 -5.844 -10.640 1.00 87.88 271 VAL A O 1
ATOM 2106 N 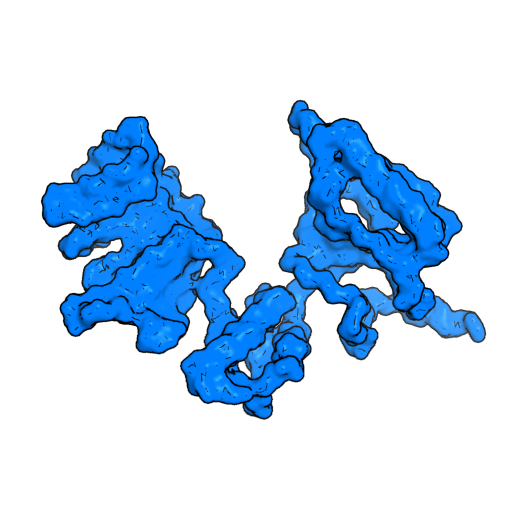N . LEU A 1 272 ? 8.682 -7.768 -9.502 1.00 89.31 272 LEU A N 1
ATOM 2107 C CA . LEU A 1 272 ? 9.475 -7.310 -8.359 1.00 89.31 272 LEU A CA 1
ATOM 2108 C C . LEU A 1 272 ? 10.965 -7.443 -8.696 1.00 89.31 272 LEU A C 1
ATOM 2110 O O . LEU A 1 272 ? 11.469 -8.551 -8.900 1.00 89.31 272 LEU A O 1
ATOM 2114 N N . VAL A 1 273 ? 11.666 -6.316 -8.793 1.00 92.50 273 VAL A N 1
ATOM 2115 C CA . VAL A 1 273 ? 13.033 -6.269 -9.336 1.00 92.50 273 VAL A CA 1
ATOM 2116 C C . VAL A 1 273 ? 14.057 -6.022 -8.239 1.00 92.50 273 VAL A C 1
ATOM 2118 O O . VAL A 1 273 ? 15.086 -6.707 -8.189 1.00 92.50 273 VAL A O 1
ATOM 2121 N N . HIS A 1 274 ? 13.731 -5.092 -7.343 1.00 94.62 274 HIS A N 1
ATOM 2122 C CA . HIS A 1 274 ? 14.557 -4.648 -6.228 1.00 94.62 274 HIS A CA 1
ATOM 2123 C C . HIS A 1 274 ? 13.867 -4.935 -4.893 1.00 94.62 274 HIS A C 1
ATOM 2125 O O . HIS A 1 274 ? 12.646 -5.040 -4.815 1.00 94.62 274 HIS A O 1
ATOM 2131 N N . LYS A 1 275 ? 14.662 -5.067 -3.824 1.00 90.25 275 LYS A N 1
ATOM 2132 C CA . LYS A 1 275 ? 14.133 -5.236 -2.453 1.00 90.25 275 LYS A CA 1
ATOM 2133 C C . LYS A 1 275 ? 13.705 -3.914 -1.808 1.00 90.25 275 LYS A C 1
ATOM 2135 O O . LYS A 1 275 ? 13.080 -3.916 -0.754 1.00 90.25 275 LYS A O 1
ATOM 2140 N N . LYS A 1 276 ? 14.129 -2.798 -2.397 1.00 93.56 276 LYS A N 1
ATOM 2141 C CA . LYS A 1 276 ? 13.838 -1.419 -1.993 1.00 93.56 276 LYS A CA 1
ATOM 2142 C C . LYS A 1 276 ? 13.433 -0.622 -3.236 1.00 93.56 276 LYS A C 1
ATOM 2144 O O . LYS A 1 276 ? 13.486 -1.153 -4.341 1.00 93.56 276 LYS A O 1
ATOM 2149 N N . ALA A 1 277 ? 13.091 0.650 -3.046 1.00 94.31 277 ALA A N 1
ATOM 2150 C CA . ALA A 1 277 ? 12.716 1.575 -4.111 1.00 94.31 277 ALA A CA 1
ATOM 2151 C C . ALA A 1 277 ? 13.626 1.500 -5.343 1.00 94.31 277 ALA A C 1
ATOM 2153 O O . ALA A 1 277 ? 14.852 1.573 -5.219 1.00 94.31 277 ALA A O 1
ATOM 2154 N N . VAL A 1 278 ? 13.010 1.400 -6.523 1.00 96.31 278 VAL A N 1
ATOM 2155 C CA . VAL A 1 278 ? 13.709 1.592 -7.795 1.00 96.31 278 VAL A CA 1
ATOM 2156 C C . VAL A 1 278 ? 13.966 3.086 -7.962 1.00 96.31 278 VAL A C 1
ATOM 2158 O O . VAL A 1 278 ? 13.046 3.883 -7.799 1.00 96.31 278 VAL A O 1
ATOM 2161 N N . ASN A 1 279 ? 15.198 3.477 -8.259 1.00 94.88 279 ASN A N 1
ATOM 2162 C CA . ASN A 1 279 ? 15.576 4.874 -8.458 1.00 94.88 279 ASN A CA 1
ATOM 2163 C C . ASN A 1 279 ? 15.353 5.316 -9.907 1.00 94.88 279 ASN A C 1
ATOM 2165 O O . ASN A 1 279 ? 14.747 6.357 -10.132 1.00 94.88 279 ASN A O 1
ATOM 2169 N N . ASP A 1 280 ? 15.807 4.517 -10.874 1.00 95.12 280 ASP A N 1
ATOM 2170 C CA . ASP A 1 280 ? 15.664 4.814 -12.302 1.00 95.12 280 ASP A CA 1
ATOM 2171 C C . ASP A 1 280 ? 15.591 3.526 -13.136 1.00 95.12 280 ASP A C 1
ATOM 2173 O O . ASP A 1 280 ? 15.947 2.430 -12.685 1.00 95.12 280 ASP A O 1
ATOM 2177 N N . LEU A 1 281 ? 15.106 3.684 -14.363 1.00 95.00 281 LEU A N 1
ATOM 2178 C CA . LEU A 1 281 ? 14.822 2.647 -15.344 1.00 95.00 281 LEU A CA 1
ATOM 2179 C C . LEU A 1 281 ? 15.254 3.135 -16.737 1.00 95.00 281 LEU A C 1
ATOM 2181 O O . LEU A 1 281 ? 15.006 4.279 -17.132 1.00 95.00 281 LEU A O 1
ATOM 2185 N N . SER A 1 282 ? 15.819 2.231 -17.535 1.00 95.00 282 SER A N 1
ATOM 2186 C CA . SER A 1 282 ? 16.086 2.460 -18.956 1.00 95.00 282 SER A CA 1
ATOM 2187 C C . SER A 1 282 ? 15.789 1.227 -19.790 1.00 95.00 282 SER A C 1
ATOM 2189 O O . SER A 1 282 ? 16.139 0.114 -19.410 1.00 95.00 282 SER A O 1
ATOM 2191 N N . VAL A 1 283 ? 15.150 1.424 -20.941 1.00 94.12 283 VAL A N 1
ATOM 2192 C CA . VAL A 1 283 ? 14.843 0.357 -21.897 1.00 94.12 283 VAL A CA 1
ATOM 2193 C C . VAL A 1 283 ? 15.883 0.362 -23.006 1.00 94.12 283 VAL A C 1
ATOM 2195 O O . VAL A 1 283 ? 16.213 1.407 -23.558 1.00 94.12 283 VAL A O 1
ATOM 2198 N N . HIS A 1 284 ? 16.393 -0.821 -23.331 1.00 93.38 284 HIS A N 1
ATOM 2199 C CA . HIS A 1 284 ? 17.309 -1.017 -24.444 1.00 93.38 284 HIS A CA 1
ATOM 2200 C C . HIS A 1 284 ? 16.584 -0.766 -25.774 1.00 93.38 284 HIS A C 1
ATOM 2202 O O . HIS A 1 284 ? 15.425 -1.150 -25.929 1.00 93.38 284 HIS A O 1
ATOM 2208 N N . GLN A 1 285 ? 17.280 -0.224 -26.775 1.00 89.00 285 GLN A N 1
ATOM 2209 C CA . GLN A 1 285 ? 16.713 0.111 -28.093 1.00 89.00 285 GLN A CA 1
ATOM 2210 C C . GLN A 1 285 ? 16.002 -1.051 -28.820 1.00 89.00 285 GLN A C 1
ATOM 2212 O O . GLN A 1 285 ? 15.126 -0.842 -29.652 1.00 89.00 285 GLN A O 1
ATOM 2217 N N . SER A 1 286 ? 16.338 -2.298 -28.483 1.00 90.44 286 SER A N 1
ATOM 2218 C CA . SER A 1 286 ? 15.658 -3.489 -29.015 1.00 90.44 286 SER A CA 1
ATOM 2219 C C . SER A 1 286 ? 14.254 -3.723 -28.443 1.00 90.44 286 SER A C 1
ATOM 2221 O O . SER A 1 286 ? 13.543 -4.591 -28.948 1.00 90.44 286 SER A O 1
ATOM 2223 N N . GLY A 1 287 ? 13.879 -3.046 -27.353 1.00 89.31 287 GLY A N 1
ATOM 2224 C CA . GLY A 1 287 ? 12.619 -3.245 -26.628 1.00 89.31 287 GLY A CA 1
ATOM 2225 C C . GLY A 1 287 ? 12.525 -4.552 -25.839 1.00 89.31 287 GLY A C 1
ATOM 2226 O O . GLY A 1 287 ? 11.495 -4.846 -25.242 1.00 89.31 287 GLY A O 1
ATOM 2227 N N . LYS A 1 288 ? 13.582 -5.375 -25.836 1.00 91.19 288 LYS A N 1
ATOM 2228 C CA . LYS A 1 288 ? 13.570 -6.709 -25.205 1.00 91.19 288 LYS A CA 1
ATOM 2229 C C . LYS A 1 288 ? 14.159 -6.723 -23.800 1.00 91.19 288 LYS A C 1
ATOM 2231 O O . LYS A 1 288 ? 13.913 -7.670 -23.051 1.00 91.19 288 LYS A O 1
ATOM 2236 N N . LEU A 1 289 ? 14.955 -5.715 -23.462 1.00 93.38 289 LEU A N 1
ATOM 2237 C CA . LEU A 1 289 ? 1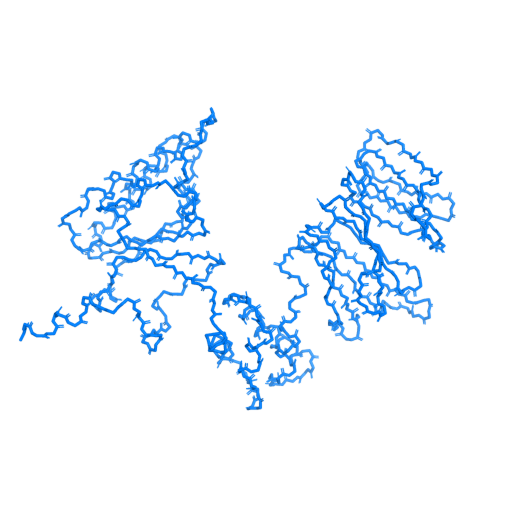5.697 -5.627 -22.210 1.00 93.38 289 LEU A CA 1
ATOM 2238 C C . LEU A 1 289 ? 15.481 -4.260 -21.566 1.00 93.38 289 LEU A C 1
ATOM 2240 O O . LEU A 1 289 ? 15.310 -3.263 -22.264 1.00 93.38 289 LEU A O 1
ATOM 2244 N N . ALA A 1 290 ? 15.529 -4.224 -20.240 1.00 95.06 290 ALA A N 1
ATOM 2245 C CA . ALA A 1 290 ? 15.602 -2.987 -19.476 1.00 95.06 290 ALA A CA 1
ATOM 2246 C C . ALA A 1 290 ? 16.606 -3.119 -18.333 1.00 95.06 290 ALA A C 1
ATOM 2248 O O . ALA A 1 290 ? 16.776 -4.207 -17.782 1.00 95.06 290 ALA A O 1
ATOM 2249 N N . LEU A 1 291 ? 17.241 -2.011 -17.970 1.00 95.56 291 LEU A N 1
ATOM 2250 C CA . LEU A 1 291 ? 18.078 -1.878 -16.787 1.00 95.56 291 LEU A CA 1
ATOM 2251 C C . LEU A 1 291 ? 17.351 -1.066 -15.726 1.00 95.56 291 LEU A C 1
ATOM 2253 O O . LEU A 1 291 ? 16.650 -0.103 -16.041 1.00 95.56 291 LEU A O 1
ATOM 2257 N N . THR A 1 292 ? 17.550 -1.449 -14.472 1.00 96.44 292 THR A N 1
ATOM 2258 C CA . THR A 1 292 ? 17.040 -0.732 -13.306 1.00 96.44 292 THR A CA 1
ATOM 2259 C C . THR A 1 292 ? 18.101 -0.643 -12.228 1.00 96.44 292 THR A C 1
ATOM 2261 O O . THR A 1 292 ? 18.878 -1.577 -12.020 1.00 96.44 292 THR A O 1
ATOM 2264 N N . VAL A 1 293 ? 18.100 0.473 -11.511 1.00 96.19 293 VAL A N 1
ATOM 2265 C CA . VAL A 1 293 ? 18.930 0.684 -10.321 1.00 96.19 293 VAL A CA 1
ATOM 2266 C C . VAL A 1 293 ? 18.039 0.996 -9.130 1.00 96.19 293 VAL A C 1
ATOM 2268 O O . VAL A 1 293 ? 17.008 1.647 -9.290 1.00 96.19 293 VAL A O 1
ATOM 2271 N N . GLY A 1 294 ? 18.411 0.531 -7.939 1.00 95.62 294 GLY A N 1
ATOM 2272 C CA . GLY A 1 294 ? 17.588 0.684 -6.739 1.00 95.62 294 GLY A CA 1
ATOM 2273 C C . GLY A 1 294 ? 18.363 1.103 -5.493 1.00 95.62 294 GLY A C 1
ATOM 2274 O O . GLY A 1 294 ? 19.583 0.954 -5.404 1.00 95.62 294 GLY A O 1
ATOM 2275 N N . ARG A 1 295 ? 17.618 1.560 -4.477 1.00 94.56 295 ARG A N 1
ATOM 2276 C CA . ARG A 1 295 ? 18.124 1.898 -3.127 1.00 94.56 295 ARG A CA 1
ATOM 2277 C C . ARG A 1 295 ? 18.667 0.701 -2.345 1.00 94.56 295 ARG A C 1
ATOM 2279 O O . ARG A 1 295 ? 19.097 0.830 -1.199 1.00 94.56 295 ARG A O 1
ATOM 2286 N N . ASP A 1 296 ? 18.583 -0.494 -2.919 1.00 93.50 296 ASP A N 1
ATOM 2287 C CA . ASP A 1 296 ? 19.230 -1.706 -2.428 1.00 93.50 296 ASP A CA 1
ATOM 2288 C C . ASP A 1 296 ? 20.680 -1.849 -2.924 1.00 93.50 296 ASP A C 1
ATOM 2290 O O . ASP A 1 296 ? 21.257 -2.922 -2.768 1.00 93.50 296 ASP A O 1
ATOM 2294 N N . GLU A 1 297 ? 21.275 -0.781 -3.478 1.00 94.94 297 GLU A N 1
ATOM 2295 C CA . GLU A 1 297 ? 22.655 -0.746 -4.000 1.00 94.94 297 GLU A CA 1
ATOM 2296 C C . GLU A 1 297 ? 22.881 -1.770 -5.116 1.00 94.94 297 GLU A C 1
ATOM 2298 O O . GLU A 1 297 ? 23.974 -2.329 -5.255 1.00 94.94 297 GLU A O 1
ATOM 2303 N N . CYS A 1 298 ? 21.833 -2.079 -5.879 1.00 94.81 298 CYS A N 1
ATOM 2304 C CA . CYS A 1 298 ? 21.881 -3.105 -6.907 1.00 94.81 298 CYS A CA 1
ATOM 2305 C C . CYS A 1 298 ? 21.497 -2.556 -8.280 1.00 94.81 298 CYS A C 1
ATOM 2307 O O . CYS A 1 298 ? 20.668 -1.655 -8.408 1.00 94.81 298 CYS A O 1
ATOM 2309 N N . LEU A 1 299 ? 22.094 -3.168 -9.299 1.00 94.88 299 LEU A N 1
ATOM 2310 C CA . LEU A 1 299 ? 21.730 -3.067 -10.706 1.00 94.88 299 LEU A CA 1
ATOM 2311 C C . LEU A 1 299 ? 21.016 -4.358 -11.099 1.00 94.88 299 LEU A C 1
ATOM 2313 O O . LEU A 1 299 ? 21.493 -5.455 -10.796 1.00 94.88 299 LEU A O 1
ATOM 2317 N N . ALA A 1 300 ? 19.901 -4.247 -11.806 1.00 94.69 300 ALA A N 1
ATOM 2318 C CA . ALA A 1 300 ? 19.194 -5.396 -12.344 1.00 94.69 300 ALA A CA 1
ATOM 2319 C C . ALA A 1 300 ? 18.920 -5.232 -13.837 1.00 94.69 300 ALA A C 1
ATOM 2321 O O . ALA A 1 300 ? 18.666 -4.131 -14.319 1.00 94.69 300 ALA A O 1
ATOM 2322 N N . MET A 1 301 ? 18.931 -6.354 -14.557 1.00 94.12 301 MET A N 1
ATOM 2323 C CA . MET A 1 301 ? 18.480 -6.423 -15.944 1.00 94.12 301 MET A CA 1
ATOM 2324 C C . MET A 1 301 ? 17.204 -7.251 -16.033 1.00 94.12 301 MET A C 1
ATOM 2326 O O . MET A 1 301 ? 17.143 -8.399 -15.579 1.00 94.12 301 MET A O 1
ATOM 2330 N N . LEU A 1 302 ? 16.189 -6.677 -16.659 1.00 93.38 302 LEU A N 1
ATOM 2331 C CA . LEU A 1 302 ? 14.897 -7.280 -16.943 1.00 93.38 302 LEU A CA 1
ATOM 2332 C C . LEU A 1 302 ? 14.860 -7.780 -18.379 1.00 93.38 302 LEU A C 1
ATOM 2334 O O . LEU A 1 302 ? 15.230 -7.064 -19.303 1.00 93.38 302 LEU A O 1
ATOM 2338 N N . ASN A 1 303 ? 14.342 -8.990 -18.570 1.00 92.44 303 ASN A N 1
ATOM 2339 C CA . ASN A 1 303 ? 13.903 -9.444 -19.882 1.00 92.44 303 ASN A CA 1
ATOM 2340 C C . ASN A 1 303 ? 12.421 -9.113 -20.032 1.00 92.44 303 ASN A C 1
ATOM 2342 O O . ASN A 1 303 ? 11.588 -9.711 -19.348 1.00 92.44 303 ASN A O 1
ATOM 2346 N N . LEU A 1 304 ? 12.117 -8.164 -20.914 1.00 90.06 304 LEU A N 1
ATOM 2347 C CA . LEU A 1 304 ? 10.775 -7.619 -21.120 1.00 90.06 304 LEU A CA 1
ATOM 2348 C C . LEU A 1 304 ? 9.863 -8.589 -21.876 1.00 90.06 304 LEU A C 1
ATOM 2350 O O . LEU A 1 304 ? 8.663 -8.598 -21.644 1.00 90.06 304 LEU A O 1
ATOM 2354 N N . VAL A 1 305 ? 10.430 -9.479 -22.697 1.00 86.56 305 VAL A N 1
ATOM 2355 C CA . VAL A 1 305 ? 9.660 -10.507 -23.421 1.00 86.56 305 VAL A CA 1
ATOM 2356 C C . VAL A 1 305 ? 9.147 -11.588 -22.467 1.00 86.56 305 VAL A C 1
ATOM 2358 O O . VAL A 1 305 ? 8.009 -12.030 -22.563 1.00 86.56 305 VAL A O 1
ATOM 2361 N N . ARG A 1 306 ? 9.987 -12.035 -21.526 1.00 79.88 306 ARG A N 1
ATOM 2362 C CA . ARG A 1 306 ? 9.615 -13.045 -20.516 1.00 79.88 306 ARG A CA 1
ATOM 2363 C C . ARG A 1 306 ? 8.988 -12.418 -19.265 1.00 79.88 306 ARG A C 1
ATOM 2365 O O . ARG A 1 306 ? 8.395 -13.126 -18.447 1.00 79.88 306 ARG A O 1
ATOM 2372 N N . GLY A 1 307 ? 9.156 -11.110 -19.082 1.00 79.94 307 GLY A N 1
ATOM 2373 C CA . GLY A 1 307 ? 8.773 -10.372 -17.881 1.00 79.94 307 GLY A CA 1
ATOM 2374 C C . GLY A 1 307 ? 9.398 -10.960 -16.621 1.00 79.94 307 GLY A C 1
ATOM 2375 O O . GLY A 1 307 ? 8.689 -11.307 -15.681 1.00 79.94 307 GLY A O 1
ATOM 2376 N N . ARG A 1 308 ? 10.716 -11.176 -16.632 1.00 84.38 308 ARG A N 1
ATOM 2377 C CA . ARG A 1 308 ? 11.456 -11.683 -15.468 1.00 84.38 308 ARG A CA 1
ATOM 2378 C C . ARG A 1 308 ? 12.853 -11.086 -15.404 1.00 84.38 308 ARG A C 1
ATOM 2380 O O . ARG A 1 308 ? 13.444 -10.751 -16.434 1.00 84.38 308 ARG A O 1
ATOM 2387 N N . ARG A 1 309 ? 13.405 -11.011 -14.196 1.00 89.75 309 ARG A N 1
ATOM 2388 C CA . ARG A 1 309 ? 14.788 -10.587 -13.970 1.00 89.75 309 ARG A CA 1
ATOM 2389 C C . ARG A 1 309 ? 15.759 -11.611 -14.565 1.00 89.75 309 ARG A C 1
ATOM 2391 O O . ARG A 1 309 ? 15.629 -12.806 -14.312 1.00 89.75 309 ARG A O 1
ATOM 2398 N N . SER A 1 310 ? 16.701 -11.136 -15.370 1.00 86.19 310 SER A N 1
ATOM 2399 C CA . SER A 1 310 ? 17.752 -11.955 -15.992 1.00 86.19 310 SER A CA 1
ATOM 2400 C C . SER A 1 310 ? 19.084 -11.818 -15.269 1.00 86.19 310 SER A C 1
ATOM 2402 O O . SER A 1 310 ? 19.814 -12.795 -15.156 1.00 86.19 310 SER A O 1
ATOM 2404 N N . PHE A 1 311 ? 19.371 -10.630 -14.741 1.00 87.00 311 PHE A N 1
ATOM 2405 C CA . PHE A 1 311 ? 20.615 -10.327 -14.043 1.00 87.00 311 PHE A CA 1
ATOM 2406 C C . PHE A 1 311 ? 20.333 -9.446 -12.825 1.00 87.00 311 PHE A C 1
ATOM 2408 O O . PHE A 1 311 ? 19.393 -8.649 -12.839 1.00 87.00 311 PHE A O 1
ATOM 2415 N N . TYR A 1 312 ? 21.121 -9.622 -11.769 1.00 90.69 312 TYR A N 1
ATOM 2416 C CA . TYR A 1 312 ? 21.047 -8.847 -10.533 1.00 90.69 312 TYR A CA 1
ATOM 2417 C C . TYR A 1 312 ? 22.434 -8.816 -9.896 1.00 90.69 312 TYR A C 1
ATOM 2419 O O . TYR A 1 312 ? 22.971 -9.868 -9.551 1.00 90.69 312 TYR A O 1
ATOM 2427 N N . CYS A 1 313 ? 23.009 -7.627 -9.758 1.00 90.50 313 CYS A N 1
ATOM 2428 C CA . CYS A 1 313 ? 24.366 -7.425 -9.272 1.00 90.50 313 CYS A CA 1
ATOM 2429 C C . CYS A 1 313 ? 24.400 -6.328 -8.215 1.00 90.50 313 CYS A C 1
ATOM 2431 O O . CYS A 1 313 ? 23.716 -5.313 -8.342 1.00 90.50 313 CYS A O 1
ATOM 2433 N N . ARG A 1 314 ? 25.218 -6.528 -7.181 1.00 91.69 314 ARG A N 1
ATOM 2434 C CA . ARG A 1 314 ? 25.434 -5.536 -6.132 1.00 91.69 314 ARG A CA 1
ATOM 2435 C C . ARG A 1 314 ? 26.554 -4.587 -6.542 1.00 91.69 314 ARG A C 1
ATOM 2437 O O . ARG A 1 314 ? 27.657 -5.029 -6.839 1.00 91.69 314 ARG A O 1
ATOM 2444 N N . LEU A 1 315 ? 26.267 -3.294 -6.498 1.00 87.44 315 LEU A N 1
ATOM 2445 C CA . LEU A 1 315 ? 27.194 -2.216 -6.836 1.00 87.44 315 LEU A CA 1
ATOM 2446 C C . LEU A 1 315 ? 28.004 -1.743 -5.622 1.00 87.44 315 LEU A C 1
ATOM 2448 O O . LEU A 1 315 ? 29.089 -1.195 -5.775 1.00 87.44 315 LEU A O 1
ATOM 2452 N N . GLY A 1 316 ? 27.465 -1.920 -4.410 1.00 85.75 316 GLY A N 1
ATOM 2453 C CA . GLY A 1 316 ? 28.066 -1.425 -3.163 1.00 85.75 316 GLY A CA 1
ATOM 2454 C C . GLY A 1 316 ? 27.857 0.074 -2.915 1.00 85.75 316 GLY A C 1
ATOM 2455 O O . GLY A 1 316 ? 28.186 0.563 -1.839 1.00 85.75 316 GLY A O 1
ATOM 2456 N N . LYS A 1 317 ? 27.278 0.788 -3.884 1.00 88.75 317 LYS A N 1
ATOM 2457 C CA . LYS A 1 317 ? 26.788 2.161 -3.760 1.00 88.75 317 LYS A CA 1
ATOM 2458 C C . LYS A 1 317 ? 25.420 2.290 -4.417 1.00 88.75 317 LYS A C 1
ATOM 2460 O O . LYS A 1 317 ? 25.095 1.554 -5.349 1.00 88.75 317 LYS A O 1
ATOM 2465 N N . GLU A 1 318 ? 24.623 3.235 -3.932 1.00 92.19 318 GLU A N 1
ATOM 2466 C CA . GLU A 1 318 ? 23.336 3.561 -4.535 1.00 92.19 318 GLU A CA 1
ATOM 2467 C C . GLU A 1 318 ? 23.548 4.336 -5.842 1.00 92.19 318 GLU A C 1
ATOM 2469 O O . GLU A 1 318 ? 24.122 5.427 -5.852 1.00 92.19 318 GLU A O 1
ATOM 2474 N N . ALA A 1 319 ? 23.065 3.770 -6.946 1.00 92.62 319 ALA A N 1
ATOM 2475 C CA . ALA A 1 319 ? 22.999 4.468 -8.219 1.00 92.62 319 ALA A CA 1
ATOM 2476 C C . ALA A 1 319 ? 21.672 5.226 -8.335 1.00 92.62 319 ALA A C 1
ATOM 2478 O O . ALA A 1 319 ? 20.602 4.690 -8.029 1.00 92.62 319 ALA A O 1
ATOM 2479 N N . SER A 1 320 ? 21.743 6.482 -8.772 1.00 92.31 320 SER A N 1
ATOM 2480 C CA . SER A 1 320 ? 20.577 7.355 -8.913 1.00 92.31 320 SER A CA 1
ATOM 2481 C C . SER A 1 320 ? 19.975 7.339 -10.312 1.00 92.31 320 SER A C 1
ATOM 2483 O O . SER A 1 320 ? 18.783 7.585 -10.441 1.00 92.31 320 SER A O 1
ATOM 2485 N N . LEU A 1 321 ? 20.782 7.078 -11.344 1.00 92.12 321 LEU A N 1
ATOM 2486 C CA . LEU A 1 321 ? 20.364 7.096 -12.749 1.00 92.12 321 LEU A CA 1
ATOM 2487 C C . LEU A 1 321 ? 21.013 5.943 -13.510 1.00 92.12 321 LEU A C 1
ATOM 2489 O O . LEU A 1 321 ? 22.158 5.579 -13.226 1.00 92.12 321 LEU A O 1
ATOM 2493 N N . VAL A 1 322 ? 20.302 5.423 -14.510 1.00 93.88 322 VAL A N 1
ATOM 2494 C CA . VAL A 1 322 ? 20.828 4.444 -15.468 1.00 93.88 322 VAL A CA 1
ATOM 2495 C C . VAL A 1 322 ? 20.225 4.690 -16.844 1.00 93.88 322 VAL A C 1
ATOM 2497 O O . VAL A 1 322 ? 19.012 4.848 -16.967 1.00 93.88 322 VAL A O 1
ATOM 2500 N N . LYS A 1 323 ? 21.050 4.712 -17.895 1.00 92.44 323 LYS A N 1
ATOM 2501 C CA . LYS A 1 323 ? 20.582 4.856 -19.283 1.00 92.44 323 LYS A CA 1
ATOM 2502 C C . LYS A 1 323 ? 21.464 4.091 -20.258 1.00 92.44 323 LYS A C 1
ATOM 2504 O O . LYS A 1 323 ? 22.687 4.164 -20.176 1.00 92.44 323 LYS A O 1
ATOM 2509 N N . PHE A 1 324 ? 20.830 3.399 -21.199 1.00 92.25 324 PHE A N 1
ATOM 2510 C CA . PHE A 1 324 ? 21.512 2.886 -22.383 1.00 92.25 324 PHE A CA 1
ATOM 2511 C C . PHE A 1 324 ? 21.987 4.027 -23.282 1.00 92.25 324 PHE A C 1
ATOM 2513 O O . PHE A 1 324 ? 21.369 5.095 -23.330 1.00 92.25 324 PHE A O 1
ATOM 2520 N N . ASP A 1 325 ? 23.076 3.785 -24.001 1.00 89.25 325 ASP A N 1
ATOM 2521 C CA . ASP A 1 325 ? 23.464 4.617 -25.128 1.00 89.25 325 ASP A CA 1
ATOM 2522 C C . ASP A 1 325 ? 22.551 4.369 -26.343 1.00 89.25 325 ASP A C 1
ATOM 2524 O O . ASP A 1 325 ? 21.697 3.478 -26.349 1.00 89.25 325 ASP A O 1
ATOM 2528 N N . LEU A 1 326 ? 22.715 5.183 -27.389 1.00 84.19 326 LEU A N 1
ATOM 2529 C CA . LEU A 1 326 ? 21.913 5.058 -28.610 1.00 84.19 326 LEU A CA 1
ATOM 2530 C C . LEU A 1 326 ? 22.160 3.723 -29.329 1.00 84.19 326 LEU A C 1
ATOM 2532 O O . LEU A 1 326 ? 21.249 3.208 -29.967 1.00 84.19 326 LEU A O 1
ATOM 2536 N N . GLY A 1 327 ? 23.370 3.160 -29.215 1.00 84.12 327 GLY A N 1
ATOM 2537 C CA . GLY A 1 327 ? 23.746 1.881 -29.821 1.00 84.12 327 GLY A CA 1
ATOM 2538 C C . GLY A 1 327 ? 23.327 0.650 -29.012 1.00 84.12 327 GLY A C 1
ATOM 2539 O O . GLY A 1 327 ? 23.352 -0.462 -29.534 1.00 84.12 327 GLY A O 1
ATOM 2540 N N . GLY A 1 328 ? 22.928 0.813 -27.752 1.00 86.31 328 GLY A N 1
ATOM 2541 C CA . GLY A 1 328 ? 22.609 -0.277 -26.831 1.00 86.31 328 GLY A CA 1
ATOM 2542 C C . GLY A 1 328 ? 23.801 -1.150 -26.411 1.00 86.31 328 GLY A C 1
ATOM 2543 O O . GLY A 1 328 ? 23.622 -2.067 -25.611 1.00 86.31 328 GLY A O 1
ATOM 2544 N N . GLU A 1 329 ? 25.002 -0.882 -26.925 1.00 89.25 329 GLU A N 1
ATOM 2545 C CA . GLU A 1 329 ? 26.228 -1.615 -26.590 1.00 89.25 329 GLU A CA 1
ATOM 2546 C C . GLU A 1 329 ? 26.747 -1.215 -25.209 1.00 89.25 329 GLU A C 1
ATOM 2548 O O . GLU A 1 329 ? 27.380 -2.015 -24.521 1.00 89.25 329 GLU A O 1
ATOM 2553 N N . ARG A 1 330 ? 26.437 0.010 -24.772 1.00 91.75 330 ARG A N 1
ATOM 2554 C CA . ARG A 1 330 ? 26.880 0.550 -23.491 1.00 91.75 330 ARG A CA 1
ATOM 2555 C C . ARG A 1 330 ? 25.720 1.126 -22.704 1.00 91.75 330 ARG A C 1
ATOM 2557 O O . ARG A 1 330 ? 24.653 1.457 -23.215 1.00 91.75 330 ARG A O 1
ATOM 2564 N N . PHE A 1 331 ? 25.947 1.291 -21.416 1.00 92.69 331 PHE A N 1
ATOM 2565 C CA . PHE A 1 331 ? 25.077 2.087 -20.572 1.00 92.69 331 PHE A CA 1
ATOM 2566 C C . PHE A 1 331 ? 25.920 2.931 -19.635 1.00 92.69 331 PHE A C 1
ATOM 2568 O O . PHE A 1 331 ? 27.048 2.578 -19.292 1.00 92.69 331 PHE A O 1
ATOM 2575 N N . PHE A 1 332 ? 25.374 4.058 -19.212 1.00 91.56 332 PHE A N 1
ATOM 2576 C CA . PHE A 1 332 ? 25.978 4.865 -18.171 1.00 91.56 332 PHE A CA 1
ATOM 2577 C C . PHE A 1 332 ? 25.116 4.851 -16.922 1.00 91.56 332 PHE A C 1
ATOM 2579 O O . PHE A 1 332 ? 23.888 4.731 -16.966 1.00 91.56 332 PHE A O 1
ATOM 2586 N N . MET A 1 333 ? 25.798 4.954 -15.793 1.00 92.12 333 MET A N 1
ATOM 2587 C CA . MET A 1 333 ? 25.218 4.883 -14.470 1.00 92.12 333 MET A CA 1
ATOM 2588 C C . MET A 1 333 ? 25.804 5.996 -13.616 1.00 92.12 333 MET A C 1
ATOM 2590 O O . MET A 1 333 ? 27.010 6.244 -13.638 1.00 92.12 333 MET A O 1
ATOM 2594 N N . VAL A 1 334 ? 24.942 6.667 -12.861 1.00 91.62 334 VAL A N 1
ATOM 2595 C CA . VAL A 1 334 ? 25.351 7.751 -11.967 1.00 91.62 334 VAL A CA 1
ATOM 2596 C C . VAL A 1 334 ? 25.323 7.256 -10.533 1.00 91.62 334 VAL A C 1
ATOM 2598 O O . VAL A 1 334 ? 24.282 6.812 -10.048 1.00 91.62 334 VAL A O 1
ATOM 2601 N N . THR A 1 335 ? 26.452 7.385 -9.847 1.00 89.19 335 THR A N 1
ATOM 2602 C CA . THR A 1 335 ? 26.592 7.130 -8.412 1.00 89.19 335 THR A CA 1
ATOM 2603 C C . THR A 1 335 ? 27.164 8.379 -7.755 1.00 89.19 335 THR A C 1
ATOM 2605 O O . THR A 1 335 ? 28.326 8.708 -7.984 1.00 89.19 335 THR A O 1
ATOM 2608 N N . GLU A 1 336 ? 26.369 9.068 -6.934 1.00 82.31 336 GLU A N 1
ATOM 2609 C CA . GLU A 1 336 ? 26.766 10.312 -6.250 1.00 82.31 336 GLU A CA 1
ATOM 2610 C C . GLU A 1 336 ? 27.273 11.396 -7.231 1.00 82.31 336 GLU A C 1
ATOM 2612 O O . GLU A 1 336 ? 26.484 12.009 -7.952 1.00 82.31 336 GLU A O 1
ATOM 2617 N N . GLU A 1 337 ? 28.585 11.623 -7.250 1.00 83.94 337 GLU A N 1
ATOM 2618 C CA . GLU A 1 337 ? 29.302 12.607 -8.069 1.00 83.94 337 GLU A CA 1
ATOM 2619 C C . GLU A 1 337 ? 30.073 11.947 -9.225 1.00 83.94 337 GLU A C 1
ATOM 2621 O O . GLU A 1 337 ? 30.883 12.585 -9.889 1.00 83.94 337 GLU A O 1
ATOM 2626 N N . LYS A 1 338 ? 29.834 10.659 -9.488 1.00 88.31 338 LYS A N 1
ATOM 2627 C CA . LYS A 1 338 ? 30.535 9.883 -10.513 1.00 88.31 338 LYS A CA 1
ATOM 2628 C C . LYS A 1 338 ? 29.583 9.365 -11.579 1.00 88.31 338 LYS A C 1
ATOM 2630 O O . LYS A 1 338 ? 28.488 8.890 -11.274 1.00 88.31 338 LYS A O 1
ATOM 2635 N N . VAL A 1 339 ? 30.037 9.418 -12.825 1.00 90.56 339 VAL A N 1
ATOM 2636 C CA . VAL A 1 339 ? 29.360 8.843 -13.990 1.00 90.56 339 VAL A CA 1
ATOM 2637 C C . VAL A 1 339 ? 30.233 7.720 -14.532 1.00 90.56 339 VAL A C 1
ATOM 2639 O O . VAL A 1 339 ? 31.291 7.974 -15.104 1.00 90.56 339 VAL A O 1
ATOM 2642 N N . GLY A 1 340 ? 29.800 6.478 -14.340 1.00 90.31 340 GLY A N 1
ATOM 2643 C CA . GLY A 1 340 ? 30.447 5.297 -14.906 1.00 90.31 340 GLY A CA 1
ATOM 2644 C C . GLY A 1 340 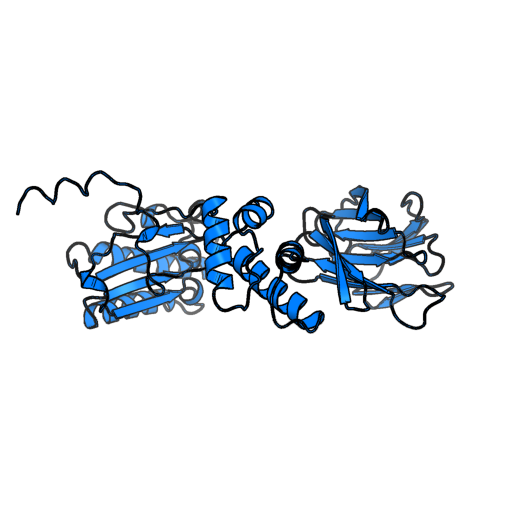? 29.825 4.932 -16.249 1.00 90.31 340 GLY A C 1
ATOM 2645 O O . GLY A 1 340 ? 28.603 4.915 -16.377 1.00 90.31 340 GLY A O 1
ATOM 2646 N N . VAL A 1 341 ? 30.651 4.626 -17.246 1.00 91.06 341 VAL A N 1
ATOM 2647 C CA . VAL A 1 341 ? 30.248 4.050 -18.536 1.00 91.06 341 VAL A CA 1
ATOM 2648 C C . VAL A 1 341 ? 30.630 2.578 -18.535 1.00 91.06 341 VAL A C 1
ATOM 2650 O O . VAL A 1 341 ? 31.788 2.243 -18.293 1.00 91.06 341 VAL A O 1
ATOM 2653 N N . HIS A 1 342 ? 29.667 1.709 -18.811 1.00 91.94 342 HIS A N 1
ATOM 2654 C CA . HIS A 1 342 ? 29.788 0.261 -18.713 1.00 91.94 342 HIS A CA 1
ATOM 2655 C C . HIS A 1 342 ? 29.403 -0.417 -20.031 1.00 91.94 342 HIS A C 1
ATOM 2657 O O . HIS A 1 342 ? 28.518 0.063 -20.741 1.00 91.94 342 HIS A O 1
ATOM 2663 N N . GLU A 1 343 ? 30.033 -1.550 -20.332 1.00 90.31 343 GLU A N 1
ATOM 2664 C CA . GLU A 1 343 ? 29.599 -2.446 -21.412 1.00 90.31 343 GLU A CA 1
ATOM 2665 C C . GLU A 1 343 ? 28.286 -3.143 -21.023 1.00 90.31 343 GLU A C 1
ATOM 2667 O O . GLU A 1 343 ? 28.124 -3.606 -19.892 1.00 90.31 343 GLU A O 1
ATOM 2672 N N . ALA A 1 344 ? 27.329 -3.234 -21.949 1.00 88.25 344 ALA A N 1
ATOM 2673 C CA . ALA A 1 344 ? 26.011 -3.809 -21.676 1.00 88.25 344 ALA A CA 1
ATOM 2674 C C . ALA A 1 344 ? 26.026 -5.337 -21.495 1.00 88.25 344 ALA A C 1
ATOM 2676 O O . ALA A 1 344 ? 25.130 -5.879 -20.847 1.00 88.25 344 ALA A O 1
ATOM 2677 N N . GLU A 1 345 ? 27.025 -6.032 -22.051 1.00 85.44 345 GLU A N 1
ATOM 2678 C CA . GLU A 1 345 ? 27.111 -7.497 -22.020 1.00 85.44 345 GLU A CA 1
ATOM 2679 C C . GLU A 1 345 ? 27.448 -8.041 -20.623 1.00 85.44 345 GLU A C 1
ATOM 2681 O O . GLU A 1 345 ? 26.792 -8.965 -20.140 1.00 85.44 345 GLU A O 1
ATOM 2686 N N . ASP A 1 346 ? 28.446 -7.454 -19.958 1.00 82.94 346 ASP A N 1
ATOM 2687 C CA . ASP A 1 346 ? 28.997 -7.940 -18.687 1.00 82.94 346 ASP A CA 1
ATOM 2688 C C . ASP A 1 346 ? 29.022 -6.878 -17.571 1.00 82.94 346 ASP A C 1
ATOM 2690 O O . ASP A 1 346 ? 29.511 -7.147 -16.471 1.00 82.94 346 ASP A O 1
ATOM 2694 N N . ALA A 1 347 ? 28.471 -5.684 -17.826 1.00 85.12 347 ALA A N 1
ATOM 2695 C CA . ALA A 1 347 ? 28.488 -4.530 -16.924 1.00 85.12 347 ALA A CA 1
ATOM 2696 C C . ALA A 1 347 ? 29.903 -4.045 -16.544 1.00 85.12 347 ALA A C 1
ATOM 2698 O O . ALA A 1 347 ? 30.079 -3.329 -15.548 1.00 85.12 347 ALA A O 1
ATOM 2699 N N . LYS A 1 348 ? 30.928 -4.400 -17.327 1.00 87.62 348 LYS A N 1
ATOM 2700 C CA . LYS A 1 348 ? 32.308 -3.992 -17.068 1.00 87.62 348 LYS A CA 1
ATOM 2701 C C . LYS A 1 348 ? 32.482 -2.492 -17.269 1.00 87.62 348 LYS A C 1
ATOM 2703 O O . LYS A 1 348 ? 32.081 -1.941 -18.289 1.00 87.62 348 LYS A O 1
ATOM 2708 N N . LEU A 1 349 ? 33.121 -1.837 -16.299 1.00 89.62 349 LEU A N 1
ATOM 2709 C CA . LEU A 1 349 ? 33.439 -0.412 -16.367 1.00 89.62 349 LEU A CA 1
ATOM 2710 C C . LEU A 1 349 ? 34.460 -0.147 -17.484 1.00 89.62 349 LEU A C 1
ATOM 2712 O O . LEU A 1 349 ? 35.567 -0.689 -17.467 1.00 89.62 349 LEU A O 1
ATOM 2716 N N . VAL A 1 350 ? 34.083 0.708 -18.429 1.00 89.44 350 VAL A N 1
ATOM 2717 C CA . VAL A 1 350 ? 34.920 1.186 -19.536 1.00 89.44 350 VAL A CA 1
ATOM 2718 C C . VAL A 1 350 ? 35.651 2.455 -19.124 1.00 89.44 350 VAL A C 1
ATOM 2720 O O . VAL A 1 350 ? 36.857 2.586 -19.326 1.00 89.44 350 VAL A O 1
ATOM 2723 N N . THR A 1 351 ? 34.925 3.424 -18.567 1.00 88.00 351 THR A N 1
ATOM 2724 C CA . THR A 1 351 ? 35.461 4.739 -18.186 1.00 88.00 351 THR A CA 1
ATOM 2725 C C . THR A 1 351 ? 34.595 5.352 -17.090 1.00 88.00 351 THR A C 1
ATOM 2727 O O . THR A 1 351 ? 33.394 5.106 -17.042 1.00 88.00 351 THR A O 1
ATOM 2730 N N . GLU A 1 352 ? 35.196 6.151 -16.213 1.00 90.31 352 GLU A N 1
ATOM 2731 C CA . GLU A 1 352 ? 34.509 6.877 -15.144 1.00 90.31 352 GLU A CA 1
ATOM 2732 C C . GLU A 1 352 ? 34.843 8.369 -15.239 1.00 90.31 352 GLU A C 1
ATOM 2734 O O . GLU A 1 352 ? 35.987 8.740 -15.503 1.00 90.31 352 GLU A O 1
ATOM 2739 N N . PHE A 1 353 ? 33.841 9.214 -15.014 1.00 87.38 353 PHE A N 1
ATOM 2740 C CA . PHE A 1 353 ? 33.972 10.665 -14.961 1.00 87.38 353 PHE A CA 1
ATOM 2741 C C . PHE A 1 353 ? 33.577 11.163 -13.576 1.00 87.38 353 PHE A C 1
ATOM 2743 O O . PHE A 1 353 ? 32.524 10.796 -13.055 1.00 87.38 353 PHE A O 1
ATOM 2750 N N . GLU A 1 354 ? 34.400 12.029 -12.996 1.00 87.69 354 GLU A N 1
ATOM 2751 C CA . GLU A 1 354 ? 34.123 12.681 -11.718 1.00 87.69 354 GLU A CA 1
ATOM 2752 C C . GLU A 1 354 ? 33.546 14.080 -11.967 1.00 87.69 354 GLU A C 1
ATOM 2754 O O . GLU A 1 354 ? 34.082 14.867 -12.750 1.00 87.69 354 GLU A O 1
ATOM 2759 N N . CYS A 1 355 ? 32.418 14.374 -11.331 1.00 82.88 355 CYS A N 1
ATOM 2760 C CA . CYS A 1 355 ? 31.676 15.618 -11.466 1.00 82.88 355 CYS A CA 1
ATOM 2761 C C . CYS A 1 355 ? 31.810 16.430 -10.177 1.00 82.88 355 CYS A C 1
ATOM 2763 O O . CYS A 1 355 ? 31.711 15.896 -9.085 1.00 82.88 355 CYS A O 1
ATOM 2765 N N . GLN A 1 356 ? 31.965 17.750 -10.284 1.00 80.38 356 GLN A N 1
ATOM 2766 C CA . GLN A 1 356 ? 32.068 18.622 -9.100 1.00 80.38 356 GLN A CA 1
ATOM 2767 C C . GLN A 1 356 ? 30.745 18.790 -8.335 1.00 80.38 356 GLN A C 1
ATOM 2769 O O . GLN A 1 356 ? 30.713 19.379 -7.257 1.00 80.38 356 GLN A O 1
ATOM 2774 N N . LYS A 1 357 ? 29.635 18.370 -8.944 1.00 81.19 357 LYS A N 1
ATOM 2775 C CA . LYS A 1 357 ? 28.281 18.455 -8.406 1.00 81.19 357 LYS A CA 1
ATOM 2776 C C . LYS A 1 357 ? 27.535 17.177 -8.749 1.00 81.19 357 LYS A C 1
ATOM 2778 O O . LYS A 1 357 ? 27.833 16.524 -9.751 1.00 81.19 357 LYS A O 1
ATOM 2783 N N . ARG A 1 358 ? 26.527 16.866 -7.938 1.00 79.25 358 ARG A N 1
ATOM 2784 C CA . ARG A 1 358 ? 25.628 15.736 -8.165 1.00 79.25 358 ARG A CA 1
ATOM 2785 C C . ARG A 1 358 ? 24.936 15.864 -9.520 1.00 79.25 358 ARG A C 1
ATOM 2787 O O . ARG A 1 358 ? 24.312 16.877 -9.803 1.00 79.25 358 ARG A O 1
ATOM 2794 N N . VAL A 1 359 ? 24.985 14.805 -10.316 1.00 81.25 359 VAL A N 1
ATOM 2795 C CA . VAL A 1 359 ? 24.284 14.750 -11.602 1.00 81.25 359 VAL A CA 1
ATOM 2796 C C . VAL A 1 359 ? 22.807 14.428 -11.358 1.00 81.25 359 VAL A C 1
ATOM 2798 O O . VAL A 1 359 ? 22.473 13.415 -10.742 1.00 81.25 359 VAL A O 1
ATOM 2801 N N . LEU A 1 360 ? 21.921 15.302 -11.833 1.00 79.06 360 LEU A N 1
ATOM 2802 C CA . LEU A 1 360 ? 20.466 15.186 -11.694 1.00 79.06 360 LEU A CA 1
ATOM 2803 C C . LEU A 1 360 ? 19.806 14.553 -12.919 1.00 79.06 360 LEU A C 1
ATOM 2805 O O . LEU A 1 360 ? 18.751 13.936 -12.798 1.00 79.06 360 LEU A O 1
ATOM 2809 N N . SER A 1 361 ? 20.408 14.712 -14.095 1.00 76.31 361 SER A N 1
ATOM 2810 C CA . SER A 1 361 ? 19.938 14.102 -15.336 1.00 76.31 361 SER A CA 1
ATOM 2811 C C . SER A 1 361 ? 21.108 13.865 -16.279 1.00 76.31 361 SER A C 1
ATOM 2813 O O . SER A 1 361 ? 22.089 14.610 -16.269 1.00 76.31 361 SER A O 1
ATOM 2815 N N . ALA A 1 362 ? 21.000 12.827 -17.100 1.00 79.06 362 ALA A N 1
ATOM 2816 C CA . ALA A 1 362 ? 21.994 12.498 -18.103 1.00 79.06 362 ALA A CA 1
ATOM 2817 C C . ALA A 1 362 ? 21.313 11.937 -19.358 1.00 79.06 362 ALA A C 1
ATOM 2819 O O . ALA A 1 362 ? 20.413 11.100 -19.260 1.00 79.06 362 ALA A O 1
ATOM 2820 N N . ALA A 1 363 ? 21.732 12.408 -20.532 1.00 79.94 363 ALA A N 1
ATOM 2821 C CA . ALA A 1 363 ? 21.188 11.995 -21.823 1.00 79.94 363 ALA A CA 1
ATOM 2822 C C . ALA A 1 363 ? 22.310 11.556 -22.781 1.00 79.94 363 ALA A C 1
ATOM 2824 O O . ALA A 1 363 ? 23.313 12.269 -22.889 1.00 79.94 363 ALA A O 1
ATOM 2825 N N . PRO A 1 364 ? 22.163 10.421 -23.490 1.00 76.81 364 PRO A N 1
ATOM 2826 C CA . PRO A 1 364 ? 23.127 10.005 -24.502 1.00 76.81 364 PRO A CA 1
ATOM 2827 C C . PRO A 1 364 ? 23.036 10.885 -25.754 1.00 76.81 364 PRO A C 1
ATOM 2829 O O . PRO A 1 364 ? 21.947 11.225 -26.212 1.00 76.81 364 PRO A O 1
ATOM 2832 N N . GLY A 1 365 ? 24.186 11.205 -26.332 1.00 72.44 365 GLY A N 1
ATOM 2833 C CA . GLY A 1 365 ? 24.357 11.675 -27.705 1.00 72.44 365 GLY A CA 1
ATOM 2834 C C . GLY A 1 365 ? 25.128 10.641 -28.535 1.00 72.44 365 GLY A C 1
ATOM 2835 O O . GLY A 1 365 ? 25.543 9.606 -28.020 1.00 72.44 365 GLY A O 1
ATOM 2836 N N . GLU A 1 366 ? 25.335 10.911 -29.826 1.00 64.25 366 GLU A N 1
ATOM 2837 C CA . GLU A 1 366 ? 26.002 9.963 -30.741 1.00 64.25 366 GLU A CA 1
ATOM 2838 C C . GLU A 1 366 ? 27.475 9.702 -30.390 1.00 64.25 366 GLU A C 1
ATOM 2840 O O . GLU A 1 366 ? 27.980 8.605 -30.608 1.00 64.25 366 GLU A O 1
ATOM 2845 N N . VAL A 1 367 ? 28.169 10.705 -29.841 1.00 62.34 367 VAL A N 1
ATOM 2846 C CA . VAL A 1 367 ? 29.604 10.625 -29.488 1.00 62.34 367 VAL A CA 1
ATOM 2847 C C . VAL A 1 367 ? 29.893 11.232 -28.105 1.00 62.34 367 VAL A C 1
ATOM 2849 O O . VAL A 1 367 ? 31.040 11.353 -27.683 1.00 62.34 367 VAL A O 1
ATOM 2852 N N . SER A 1 368 ? 28.858 11.660 -27.386 1.00 67.69 368 SER A N 1
ATOM 2853 C CA . SER A 1 368 ? 28.959 12.384 -26.116 1.00 67.69 368 SER A CA 1
ATOM 2854 C C . SER A 1 368 ? 27.740 12.098 -25.246 1.00 67.69 368 SER A C 1
ATOM 2856 O O . SER A 1 368 ? 26.809 11.427 -25.675 1.00 67.69 368 SER A O 1
ATOM 2858 N N . PHE A 1 369 ? 27.724 12.596 -24.016 1.00 68.81 369 PHE A N 1
ATOM 2859 C CA . PHE A 1 369 ? 26.538 12.590 -23.166 1.00 68.81 369 PHE A CA 1
ATOM 2860 C C . PHE A 1 369 ? 26.367 13.977 -22.550 1.00 68.81 369 PHE A C 1
ATOM 2862 O O . PHE A 1 369 ? 27.342 14.665 -22.242 1.00 68.81 369 PHE A O 1
ATOM 2869 N N . LEU A 1 370 ? 25.118 14.407 -22.408 1.00 73.75 370 LEU A N 1
ATOM 2870 C CA . LEU A 1 370 ? 24.765 15.677 -21.794 1.00 73.75 370 LEU A CA 1
ATOM 2871 C C . LEU A 1 370 ? 24.437 15.425 -20.327 1.00 73.75 370 LEU A C 1
ATOM 2873 O O . LEU A 1 370 ? 23.519 14.664 -20.030 1.00 73.75 370 LEU A O 1
ATOM 2877 N N . LEU A 1 371 ? 25.191 16.052 -19.426 1.00 76.56 371 LEU A N 1
ATOM 2878 C CA . LEU A 1 371 ? 24.954 16.000 -17.985 1.00 76.56 371 LEU A CA 1
ATOM 2879 C C . LEU A 1 371 ? 24.301 17.299 -17.528 1.00 76.56 371 LEU A C 1
ATOM 2881 O O . LEU A 1 371 ? 24.750 18.388 -17.887 1.00 76.56 371 LEU A O 1
ATOM 2885 N N . LEU A 1 372 ? 23.266 17.174 -16.704 1.00 68.31 372 LEU A N 1
ATOM 2886 C CA . LEU A 1 372 ? 22.666 18.286 -15.983 1.00 68.31 372 LEU A CA 1
ATOM 2887 C C . LEU A 1 372 ? 22.946 18.080 -14.492 1.00 68.31 372 LEU A C 1
ATOM 2889 O O . LEU A 1 372 ? 22.522 17.075 -13.917 1.00 68.31 372 LEU A O 1
ATOM 2893 N N . SER A 1 373 ? 23.696 19.004 -13.896 1.00 63.62 373 SER A N 1
ATOM 2894 C CA . SER A 1 373 ? 24.227 18.935 -12.525 1.00 63.62 373 SER A CA 1
ATOM 2895 C C . SER A 1 373 ? 23.762 20.090 -11.656 1.00 63.62 373 SER A C 1
ATOM 2897 O O . SER A 1 373 ? 23.815 21.229 -12.180 1.00 63.62 373 SER A O 1
#